Protein 5ZKO (pdb70)

InterPro domains:
  IPR001630 cAMP response element binding (CREB) protein [PTHR45879] (3-326)
  IPR003102 Cyclic AMP-responsive element-binding protein 1-like, pKID [PF02173] (99-139)
  IPR003102 Cyclic AMP-responsive element-binding protein 1-like, pKID [PS50953] (87-146)
  IPR004827 Basic-leucine zipper domain [PF00170] (267-322)
  IPR004827 Basic-leucine zipper domain [PS00036] (275-289)
  IPR004827 Basic-leucine zipper domain [PS50217] (269-320)
  IPR004827 Basic-leucine zipper domain [SM00338] (267-325)
  IPR046347 Basic-leucine zipper domain superfamily [SSF57959] (271-322)

Structure (mmCIF, N/CA/C/O backbone):
data_5ZKO
#
_entry.id   5ZKO
#
_cell.length_a   50.300
_cell.length_b   41.320
_cell.length_c   122.580
_cell.angle_alpha   90.000
_cell.angle_beta   90.610
_cell.angle_gamma   90.000
#
_symmetry.space_group_name_H-M   'P 1 21 1'
#
loop_
_entity.id
_entity.type
_entity.pdbx_description
1 polymer 'Cyclic AMP-responsive element-binding protein 1'
2 polymer "DNA (5'-D(*CP*TP*TP*GP*GP*CP*TP*GP*AP*CP*GP*TP*CP*AP*GP*CP*CP*AP*AP*G)-3')"
3 polymer 'CREB-regulated transcription coactivator 2'
#
loop_
_atom_site.group_PDB
_atom_site.id
_atom_site.type_symbol
_atom_site.label_atom_id
_atom_site.label_alt_id
_atom_site.label_comp_id
_atom_site.label_asym_id
_atom_site.label_entity_id
_atom_site.label_seq_id
_atom_site.pdbx_PDB_ins_code
_atom_site.Cartn_x
_atom_site.Cartn_y
_atom_site.Cartn_z
_atom_site.occupancy
_atom_site.B_iso_or_equiv
_atom_site.auth_seq_id
_atom_site.auth_comp_id
_atom_site.auth_asym_id
_atom_site.auth_atom_id
_atom_site.pdbx_PDB_model_num
ATOM 1 N N . LYS A 1 3 ? 37.091 -49.244 188.134 1.00 85.51 285 LYS A N 1
ATOM 2 C CA . LYS A 1 3 ? 37.080 -49.991 186.881 1.00 89.00 285 LYS A CA 1
ATOM 3 C C . LYS A 1 3 ? 35.799 -49.726 186.098 1.00 95.87 285 LYS A C 1
ATOM 4 O O . LYS A 1 3 ? 35.815 -49.649 184.869 1.00 96.12 285 LYS A O 1
ATOM 10 N N . ARG A 1 4 ? 34.690 -49.586 186.819 1.00 99.26 286 ARG A N 1
ATOM 11 C CA . ARG A 1 4 ? 33.398 -49.317 186.198 1.00 96.69 286 ARG A CA 1
ATOM 12 C C . ARG A 1 4 ? 33.360 -47.926 185.573 1.00 102.61 286 ARG A C 1
ATOM 13 O O . ARG A 1 4 ? 32.889 -47.756 184.448 1.00 112.71 286 ARG A O 1
ATOM 21 N N . GLU A 1 5 ? 33.859 -46.938 186.310 1.00 95.65 287 GLU A N 1
ATOM 22 C CA . GLU A 1 5 ? 33.863 -45.555 185.847 1.00 93.37 287 GLU A CA 1
ATOM 23 C C . GLU A 1 5 ? 34.699 -45.395 184.580 1.00 95.16 287 GLU A C 1
ATOM 24 O O . GLU A 1 5 ? 34.357 -44.612 183.693 1.00 105.91 287 GLU A O 1
ATOM 30 N N . VAL A 1 6 ? 35.793 -46.145 184.500 1.00 87.77 288 VAL A N 1
ATOM 31 C CA . VAL A 1 6 ? 36.677 -46.092 183.342 1.00 86.75 288 VAL A CA 1
ATOM 32 C C . VAL A 1 6 ? 36.022 -46.728 182.119 1.00 90.54 288 VAL A C 1
ATOM 33 O O . VAL A 1 6 ? 36.043 -46.161 181.026 1.00 98.36 288 VAL A O 1
ATOM 37 N N . ARG A 1 7 ? 35.441 -47.908 182.313 1.00 89.69 289 ARG A N 1
ATOM 38 C CA . ARG A 1 7 ? 34.789 -48.637 181.229 1.00 83.55 289 ARG A CA 1
ATOM 39 C C . ARG A 1 7 ? 33.603 -47.861 180.662 1.00 80.37 289 ARG A C 1
ATOM 40 O O . ARG A 1 7 ? 33.379 -47.851 179.450 1.00 79.20 289 ARG A O 1
ATOM 48 N N . LEU A 1 8 ? 32.847 -47.213 181.543 1.00 78.43 290 LEU A N 1
ATOM 49 C CA . LEU A 1 8 ? 31.697 -46.418 181.127 1.00 72.75 290 LEU A CA 1
ATOM 50 C C . LEU A 1 8 ? 32.126 -45.201 180.317 1.00 77.26 290 LEU A C 1
ATOM 51 O O . LEU A 1 8 ? 31.559 -44.920 179.264 1.00 91.18 290 LEU A O 1
ATOM 56 N N . MET A 1 9 ? 33.131 -44.486 180.813 1.00 73.20 291 MET A N 1
ATOM 57 C CA . MET A 1 9 ? 33.618 -43.279 180.153 1.00 68.50 291 MET A CA 1
ATOM 58 C C . MET A 1 9 ? 34.197 -43.582 178.774 1.00 66.95 291 MET A C 1
ATOM 59 O O . MET A 1 9 ? 34.005 -42.817 177.829 1.00 79.23 291 MET A O 1
ATOM 64 N N . LYS A 1 10 ? 34.903 -44.703 178.663 1.00 61.43 292 LYS A N 1
ATOM 65 C CA . LYS A 1 10 ? 35.496 -45.103 177.393 1.00 68.54 292 LYS A CA 1
ATOM 66 C C . LYS A 1 10 ? 34.427 -45.437 176.359 1.00 71.34 292 LYS A C 1
ATOM 67 O O . LYS A 1 10 ? 34.522 -45.024 175.205 1.00 79.49 292 LYS A O 1
ATOM 73 N N . ASN A 1 11 ? 33.410 -46.183 176.779 1.00 70.33 293 ASN A N 1
ATOM 74 C CA . ASN A 1 11 ? 32.338 -46.585 175.876 1.00 72.41 293 ASN A CA 1
ATOM 75 C C . ASN A 1 11 ? 31.406 -45.426 175.540 1.00 89.89 293 ASN A C 1
ATOM 76 O O . ASN A 1 11 ? 30.915 -45.319 174.416 1.00 103.35 293 ASN A O 1
ATOM 81 N N . ARG A 1 12 ? 31.169 -44.561 176.521 1.00 84.29 294 ARG A N 1
ATOM 82 C CA . ARG A 1 12 ? 30.348 -43.372 176.322 1.00 79.42 294 ARG A CA 1
ATOM 83 C C . ARG A 1 12 ? 30.980 -42.440 175.293 1.00 86.32 294 ARG A C 1
ATOM 84 O O . ARG A 1 12 ? 30.284 -41.829 174.482 1.00 99.34 294 ARG A O 1
ATOM 92 N N . GLU A 1 13 ? 32.305 -42.350 175.323 1.00 82.50 295 GLU A N 1
ATOM 93 C CA . GLU A 1 13 ? 33.038 -41.503 174.392 1.00 81.30 295 GLU A CA 1
ATOM 94 C C . GLU A 1 13 ? 33.204 -42.196 173.041 1.00 73.57 295 GLU A C 1
ATOM 95 O O . GLU A 1 13 ? 33.379 -41.541 172.013 1.00 77.11 295 GLU A O 1
ATOM 101 N N . ALA A 1 14 ? 33.142 -43.524 173.048 1.00 70.93 296 ALA A N 1
ATOM 102 C CA . ALA A 1 14 ? 33.279 -44.304 171.822 1.00 73.20 296 ALA A CA 1
ATOM 103 C C . ALA A 1 14 ? 31.927 -44.522 171.153 1.00 63.54 296 ALA A C 1
ATOM 104 O O . ALA A 1 14 ? 31.852 -45.046 170.042 1.00 57.64 296 ALA A O 1
ATOM 106 N N . ALA A 1 15 ? 30.861 -44.121 171.837 1.00 66.08 297 ALA A N 1
ATOM 107 C CA . ALA A 1 15 ? 29.519 -44.227 171.280 1.00 63.44 297 ALA A CA 1
ATOM 108 C C . ALA A 1 15 ? 29.169 -42.968 170.498 1.00 69.67 297 ALA A C 1
ATOM 109 O O . ALA A 1 15 ? 28.423 -43.020 169.521 1.00 83.56 297 ALA A O 1
ATOM 111 N N . ARG A 1 16 ? 29.714 -41.837 170.936 1.00 62.75 298 ARG A N 1
ATOM 112 C CA . ARG A 1 16 ? 29.468 -40.563 170.270 1.00 68.68 298 ARG A CA 1
ATOM 113 C C . ARG A 1 16 ? 30.094 -40.543 168.882 1.00 71.35 298 ARG A C 1
ATOM 114 O O . ARG A 1 16 ? 29.500 -40.035 167.930 1.00 82.62 298 ARG A O 1
ATOM 122 N N . GLU A 1 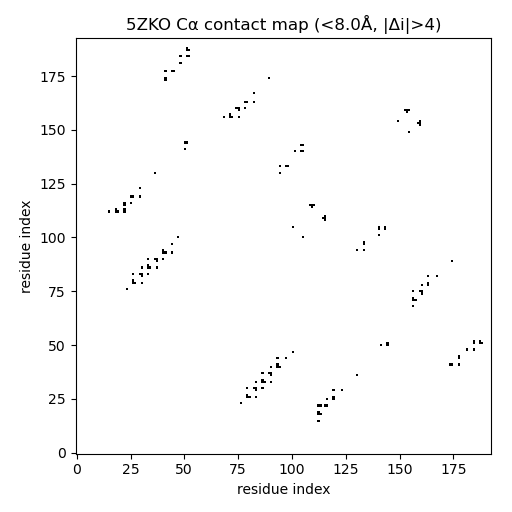17 ? 31.297 -41.097 168.773 1.00 68.92 299 GLU A N 1
ATOM 123 C CA . GLU A 1 17 ? 32.003 -41.139 167.498 1.00 63.50 299 GLU A CA 1
ATOM 124 C C . GLU A 1 17 ? 31.338 -42.136 166.555 1.00 63.36 299 GLU A C 1
ATOM 125 O O . GLU A 1 17 ? 31.425 -42.005 165.334 1.00 67.07 299 GLU A O 1
ATOM 131 N N . CYS A 1 18 ? 30.670 -43.130 167.131 1.00 60.38 300 CYS A N 1
ATOM 132 C CA . CYS A 1 18 ? 29.951 -44.126 166.348 1.00 54.30 300 CYS A CA 1
ATOM 133 C C . CYS A 1 18 ? 28.719 -43.517 165.690 1.00 64.23 300 CYS A C 1
ATOM 134 O O . CYS A 1 18 ? 28.446 -43.766 164.516 1.00 77.29 300 CYS A O 1
ATOM 137 N N . ARG A 1 19 ? 27.976 -42.721 166.454 1.00 64.49 301 ARG A N 1
ATOM 138 C CA . ARG A 1 19 ? 26.779 -42.068 165.936 1.00 51.92 301 ARG A CA 1
ATOM 139 C C . ARG A 1 19 ? 27.143 -40.995 164.915 1.00 54.69 301 ARG A C 1
ATOM 140 O O . ARG A 1 19 ? 26.380 -40.725 163.987 1.00 76.45 301 ARG A O 1
ATOM 148 N N . ARG A 1 20 ? 28.312 -40.388 165.093 1.00 42.87 302 ARG A N 1
ATOM 149 C CA . ARG A 1 20 ? 28.798 -39.382 164.157 1.00 41.62 302 ARG A CA 1
ATOM 150 C C . ARG A 1 20 ? 29.118 -40.011 162.805 1.00 59.46 302 ARG A C 1
ATOM 151 O O . ARG A 1 20 ? 28.762 -39.469 161.759 1.00 66.07 302 ARG A O 1
ATOM 159 N N . LYS A 1 21 ? 29.789 -41.158 162.836 1.00 62.01 303 LYS A N 1
ATOM 160 C CA . LYS A 1 21 ? 30.165 -41.861 161.615 1.00 58.60 303 LYS A CA 1
ATOM 161 C C . LYS A 1 21 ? 28.940 -42.367 160.861 1.00 70.34 303 LYS A C 1
ATOM 162 O O . LYS A 1 21 ? 28.916 -42.362 159.630 1.00 79.76 303 LYS A O 1
ATOM 168 N N . LYS A 1 22 ? 27.924 -42.802 161.601 1.00 68.98 304 LYS A N 1
ATOM 169 C CA . LYS A 1 22 ? 26.689 -43.268 160.982 1.00 61.36 304 LYS A CA 1
ATOM 170 C C . LYS A 1 22 ? 25.956 -42.104 160.329 1.00 62.95 304 LYS A C 1
ATOM 171 O O . LYS A 1 22 ? 25.427 -42.237 159.226 1.00 77.97 304 LYS A O 1
ATOM 177 N N . LYS A 1 23 ? 25.930 -40.967 161.018 1.00 62.04 305 LYS A N 1
ATOM 178 C CA . LYS A 1 23 ? 25.317 -39.754 160.488 1.00 66.93 305 LYS A CA 1
ATOM 179 C C . LYS A 1 23 ? 25.974 -39.345 159.176 1.00 64.21 305 LYS A C 1
ATOM 180 O O . LYS A 1 23 ? 25.295 -38.998 158.209 1.00 61.26 305 LYS A O 1
ATOM 186 N N . GLU A 1 24 ? 27.302 -39.394 159.152 1.00 52.43 306 GLU A N 1
ATOM 187 C CA . GLU A 1 24 ? 28.065 -39.051 157.960 1.00 50.16 306 GLU A CA 1
ATOM 188 C C . GLU A 1 24 ? 27.837 -40.082 156.858 1.00 59.25 306 GLU A C 1
ATOM 189 O O . GLU A 1 24 ? 27.793 -39.741 155.676 1.00 72.52 306 GLU A O 1
ATOM 195 N N . TYR A 1 25 ? 27.688 -41.342 157.255 1.00 59.42 307 TYR A N 1
ATOM 196 C CA . TYR A 1 25 ? 27.466 -42.421 156.299 1.00 53.44 307 TYR A CA 1
ATOM 197 C C . TYR A 1 25 ? 26.105 -42.297 155.624 1.00 51.27 307 TYR A C 1
ATOM 198 O O . TYR A 1 25 ? 25.977 -42.543 154.425 1.00 71.22 307 TYR A O 1
ATOM 207 N N . VAL A 1 26 ? 25.093 -41.921 156.398 1.00 37.57 308 VAL A N 1
ATOM 208 C CA . VAL A 1 26 ? 23.754 -41.723 155.852 1.00 43.16 308 VAL A CA 1
ATOM 209 C C . VAL A 1 26 ? 23.739 -40.530 154.902 1.00 59.28 308 VAL A C 1
ATOM 210 O O . VAL A 1 26 ? 23.160 -40.595 153.817 1.00 74.51 308 VAL A O 1
ATOM 214 N N . LYS A 1 27 ? 24.395 -39.448 155.312 1.00 57.46 309 LYS A N 1
ATOM 215 C CA . LYS A 1 27 ? 24.499 -38.256 154.479 1.00 55.02 309 LYS A CA 1
ATOM 216 C C . LYS A 1 27 ? 25.284 -38.561 153.208 1.00 67.94 309 LYS A C 1
ATOM 217 O O . LYS A 1 27 ? 25.050 -37.959 152.161 1.00 78.46 309 LYS A O 1
ATOM 223 N N . CYS A 1 28 ? 26.212 -39.507 153.309 1.00 72.68 310 CYS A N 1
ATOM 224 C CA . CYS A 1 28 ? 27.003 -39.932 152.161 1.00 71.16 310 CYS A CA 1
ATOM 225 C C . CYS A 1 28 ? 26.134 -40.655 151.139 1.00 70.52 310 CYS A C 1
ATOM 226 O O . CYS A 1 28 ? 26.252 -40.420 149.936 1.00 76.33 310 CYS A O 1
ATOM 229 N N . LEU A 1 29 ? 25.261 -41.533 151.624 1.00 61.91 311 LEU A N 1
ATOM 230 C CA . LEU A 1 29 ? 24.360 -42.279 150.754 1.00 60.95 311 LEU A CA 1
ATOM 231 C C . LEU A 1 29 ? 23.370 -41.350 150.062 1.00 71.04 311 LEU A C 1
ATOM 232 O O . LEU A 1 29 ? 23.134 -41.468 148.859 1.00 81.81 311 LEU A O 1
ATOM 237 N N . GLU A 1 30 ? 22.796 -40.429 150.829 1.00 69.95 312 GLU A N 1
ATOM 238 C CA . GLU A 1 30 ? 21.852 -39.454 150.292 1.00 63.34 312 GLU A CA 1
ATOM 239 C C . GLU A 1 30 ? 22.514 -38.592 149.225 1.00 69.72 312 GLU A C 1
ATOM 240 O O . GLU A 1 30 ? 21.919 -38.305 148.185 1.00 80.87 312 GLU A O 1
ATOM 246 N N . ASN A 1 31 ? 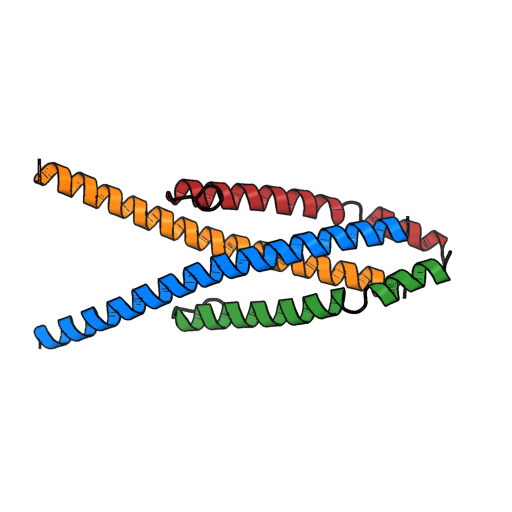23.750 -38.185 149.491 1.00 63.68 313 ASN A N 1
ATOM 247 C CA . ASN A 1 31 ? 24.520 -37.397 148.540 1.00 64.42 313 ASN A CA 1
ATOM 248 C C . ASN A 1 31 ? 24.836 -38.198 147.284 1.00 71.12 313 ASN A C 1
ATOM 249 O O . ASN A 1 31 ? 24.783 -37.676 146.171 1.00 83.07 313 ASN A O 1
ATOM 254 N N . ARG A 1 32 ? 25.155 -39.475 147.469 1.00 71.08 314 ARG A N 1
ATOM 255 C CA . ARG A 1 32 ? 25.524 -40.337 146.354 1.00 58.00 314 ARG A CA 1
ATOM 256 C C . ARG A 1 32 ? 24.302 -40.735 145.532 1.00 62.97 314 ARG A C 1
ATOM 257 O O . ARG A 1 32 ? 24.404 -40.984 144.331 1.00 72.66 314 ARG A O 1
ATOM 265 N N . VAL A 1 33 ? 23.148 -40.800 146.187 1.00 64.59 315 VAL A N 1
ATOM 266 C CA . VAL A 1 33 ? 21.892 -41.051 145.491 1.00 67.94 315 VAL A CA 1
ATOM 267 C C . VAL A 1 33 ? 21.571 -39.886 144.559 1.00 75.08 315 VAL A C 1
ATOM 268 O O . VAL A 1 33 ? 21.195 -40.087 143.403 1.00 81.39 315 VAL A O 1
ATOM 272 N N . ALA A 1 34 ? 21.741 -38.670 145.068 1.00 75.77 316 ALA A N 1
ATOM 273 C CA . ALA A 1 34 ? 21.457 -37.462 144.301 1.00 69.32 316 ALA A CA 1
ATOM 274 C C . ALA A 1 34 ? 22.366 -37.342 143.083 1.00 64.23 316 ALA A C 1
ATOM 275 O O . ALA A 1 34 ? 21.918 -36.967 142.001 1.00 76.04 316 ALA A O 1
ATOM 277 N N . VAL A 1 35 ? 23.644 -37.661 143.266 1.00 58.32 317 VAL A N 1
ATOM 278 C CA . VAL A 1 35 ? 24.612 -37.591 142.178 1.00 57.97 317 VAL A CA 1
ATOM 279 C C . VAL A 1 35 ? 24.305 -38.631 141.106 1.00 69.87 317 VAL A C 1
ATOM 280 O O . VAL A 1 35 ? 24.268 -38.316 139.916 1.00 83.58 317 VAL A O 1
ATOM 284 N N . LEU A 1 36 ? 24.078 -39.869 141.537 1.00 66.94 318 LEU A N 1
ATOM 285 C CA . LEU A 1 36 ? 23.760 -40.954 140.614 1.00 61.07 318 LEU A CA 1
ATOM 286 C C . LEU A 1 36 ? 22.433 -40.707 139.904 1.00 62.62 318 LEU A C 1
ATOM 287 O O . LEU A 1 36 ? 22.224 -41.175 138.786 1.00 77.93 318 LEU A O 1
ATOM 292 N N . GLU A 1 37 ? 21.542 -39.968 140.556 1.00 58.92 319 GLU A N 1
ATOM 293 C CA . GLU A 1 37 ? 20.261 -39.612 139.959 1.00 66.45 319 GLU A CA 1
ATOM 294 C C . GLU A 1 37 ? 20.457 -38.644 138.795 1.00 70.95 319 GLU A C 1
ATOM 295 O O . GLU A 1 37 ? 19.836 -38.792 137.742 1.00 72.34 319 GLU A O 1
ATOM 301 N N . ASN A 1 38 ? 21.326 -37.657 138.992 1.00 67.67 320 ASN A N 1
ATOM 302 C CA . ASN A 1 38 ? 21.619 -36.675 137.954 1.00 70.96 320 ASN A CA 1
ATOM 303 C C . ASN A 1 38 ? 22.357 -37.292 136.773 1.00 79.86 320 ASN A C 1
ATOM 304 O O . ASN A 1 38 ? 22.064 -36.980 135.619 1.00 81.73 320 ASN A O 1
ATOM 309 N N . GLN A 1 39 ? 23.314 -38.166 137.068 1.00 81.40 321 GLN A N 1
ATOM 310 C CA . GLN A 1 39 ? 24.059 -38.862 136.025 1.00 72.55 321 GLN A CA 1
ATOM 311 C C . GLN A 1 39 ? 23.131 -39.774 135.233 1.00 74.83 321 GLN A C 1
ATOM 312 O O . GLN A 1 39 ? 23.267 -39.910 134.018 1.00 78.47 321 GLN A O 1
ATOM 318 N N . ASN A 1 40 ? 22.184 -40.391 135.932 1.00 79.99 322 ASN A N 1
ATOM 319 C CA . ASN A 1 40 ? 21.191 -41.247 135.296 1.00 83.20 322 ASN A CA 1
ATOM 320 C C . ASN A 1 40 ? 20.324 -40.463 134.318 1.00 82.70 322 ASN A C 1
ATOM 321 O O . ASN A 1 40 ? 20.086 -40.901 133.193 1.00 85.20 322 ASN A O 1
ATOM 326 N N . LYS A 1 41 ? 19.863 -39.297 134.759 1.00 81.52 323 LYS A N 1
ATOM 327 C CA . LYS A 1 41 ? 19.005 -38.442 133.948 1.00 82.37 323 LYS A CA 1
ATOM 328 C C . LYS A 1 41 ? 19.730 -37.932 132.704 1.00 83.85 323 LYS A C 1
ATOM 329 O O . LYS A 1 41 ? 19.129 -37.789 131.638 1.00 81.55 323 LYS A O 1
ATOM 335 N N . THR A 1 42 ? 21.024 -37.665 132.845 1.00 81.40 324 THR A N 1
ATOM 336 C CA . THR A 1 42 ? 21.823 -37.131 131.747 1.00 78.67 324 THR A CA 1
ATOM 337 C C . THR A 1 42 ? 22.125 -38.201 130.698 1.00 83.65 324 THR A C 1
ATOM 338 O O . THR A 1 42 ? 22.030 -37.948 129.496 1.00 83.00 324 THR A O 1
ATOM 342 N N . LEU A 1 43 ? 22.486 -39.394 131.160 1.00 83.56 325 LEU A N 1
ATOM 343 C CA . LEU A 1 43 ? 22.792 -40.502 130.261 1.00 67.31 325 LEU A CA 1
ATOM 344 C C . LEU A 1 43 ? 21.556 -40.954 129.490 1.00 60.21 325 LEU A C 1
ATOM 345 O O . LEU A 1 43 ? 21.647 -41.314 128.317 1.00 62.08 325 LEU A O 1
ATOM 350 N N . ILE A 1 44 ? 20.405 -40.937 130.154 1.00 62.37 326 ILE A N 1
ATOM 351 C CA . ILE A 1 44 ? 19.142 -41.272 129.505 1.00 69.80 326 ILE A CA 1
ATOM 352 C C . ILE A 1 44 ? 18.803 -40.247 128.426 1.00 80.51 326 ILE A C 1
ATOM 353 O O . ILE A 1 44 ? 18.425 -40.607 127.310 1.00 89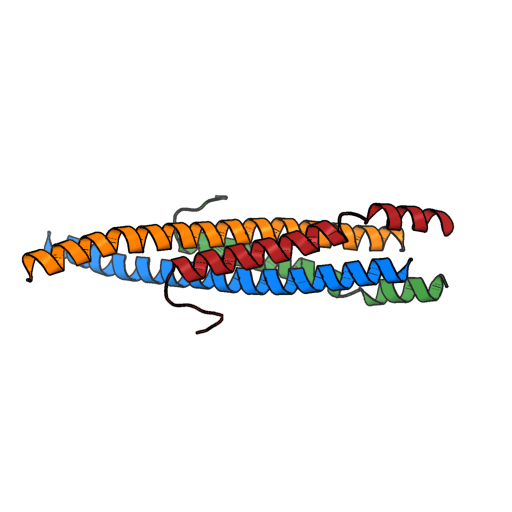.56 326 ILE A O 1
ATOM 358 N N . GLU A 1 45 ? 18.956 -38.971 128.764 1.00 81.09 327 GLU A N 1
ATOM 359 C CA . GLU A 1 45 ? 18.621 -37.885 127.850 1.00 82.24 327 GLU A CA 1
ATOM 360 C C . GLU A 1 45 ? 19.528 -37.878 126.622 1.00 82.34 327 GLU A C 1
ATOM 361 O O . GLU A 1 45 ? 19.094 -37.537 125.522 1.00 91.62 327 GLU A O 1
ATOM 367 N N . GLU A 1 46 ? 20.786 -38.259 126.813 1.00 76.80 328 GLU A N 1
ATOM 368 C CA . GLU A 1 46 ? 21.749 -38.257 125.718 1.00 78.87 328 GLU A CA 1
ATOM 369 C C . GLU A 1 46 ? 21.604 -39.496 124.841 1.00 80.69 328 GLU A C 1
ATOM 370 O O . GLU A 1 46 ? 21.688 -39.410 123.615 1.00 86.22 328 GLU A O 1
ATOM 376 N N . LEU A 1 47 ? 21.391 -40.647 125.472 1.00 79.20 329 LEU A N 1
ATOM 377 C CA . LEU A 1 47 ? 21.175 -41.892 124.741 1.00 75.82 329 LEU A CA 1
ATOM 378 C C . LEU A 1 47 ? 19.908 -41.801 123.899 1.00 81.80 329 LEU A C 1
ATOM 379 O O . LEU A 1 47 ? 19.831 -42.370 122.811 1.00 89.97 329 LEU A O 1
ATOM 384 N N . LYS A 1 48 ? 18.919 -41.075 124.411 1.00 80.69 330 LYS A N 1
ATOM 385 C CA . LYS A 1 48 ? 17.676 -40.845 123.688 1.00 78.30 330 LYS A CA 1
ATOM 386 C C . LYS A 1 48 ? 17.916 -39.894 122.520 1.00 81.66 330 LYS A C 1
ATOM 387 O O . LYS A 1 48 ? 17.213 -39.942 121.510 1.00 83.45 330 LYS A O 1
ATOM 393 N N . ALA A 1 49 ? 18.918 -39.034 122.667 1.00 79.11 331 ALA A N 1
ATOM 394 C CA . ALA A 1 49 ? 19.290 -38.098 121.613 1.00 78.46 331 ALA A CA 1
ATOM 395 C C . ALA A 1 49 ? 20.180 -38.777 120.578 1.00 83.34 331 ALA A C 1
ATOM 396 O O . ALA A 1 49 ? 20.186 -38.400 119.407 1.00 88.30 331 ALA A O 1
ATOM 398 N N . LEU A 1 50 ? 20.933 -39.780 121.020 1.00 84.81 332 LEU A N 1
ATOM 399 C CA . LEU A 1 50 ? 21.828 -40.514 120.134 1.00 79.37 332 LEU A CA 1
ATOM 400 C C . LEU A 1 50 ? 21.036 -41.484 119.262 1.00 73.08 332 LEU A C 1
ATOM 401 O O . LEU A 1 50 ? 21.483 -41.870 118.183 1.00 74.38 332 LEU A O 1
ATOM 406 N N . LYS A 1 51 ? 19.855 -41.873 119.735 1.00 73.18 333 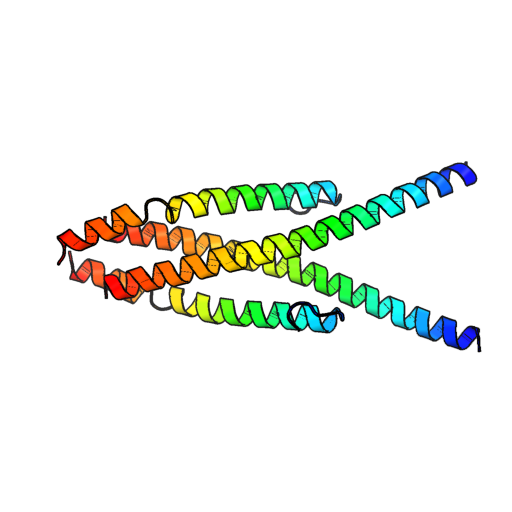LYS A N 1
ATOM 407 C CA . LYS A 1 51 ? 18.950 -42.688 118.933 1.00 80.66 333 LYS A CA 1
ATOM 408 C C . LYS A 1 51 ? 18.319 -41.836 117.839 1.00 91.72 333 LYS A C 1
ATOM 409 O O . LYS A 1 51 ? 18.216 -42.261 116.689 1.00 97.13 333 LYS A O 1
ATOM 415 N N . ASP A 1 52 ? 17.904 -40.628 118.209 1.00 95.70 334 ASP A N 1
ATOM 416 C CA . ASP A 1 52 ? 17.308 -39.687 117.268 1.00 102.40 334 ASP A CA 1
ATOM 417 C C . ASP A 1 52 ? 18.311 -39.268 116.196 1.00 102.08 334 ASP A C 1
ATOM 418 O O . ASP A 1 52 ? 17.935 -38.933 115.072 1.00 100.16 334 ASP A O 1
ATOM 423 N N . LEU A 1 53 ? 19.591 -39.302 116.553 1.00 104.59 335 LEU A N 1
ATOM 424 C CA . LEU A 1 53 ? 20.655 -38.865 115.658 1.00 103.68 335 LEU A CA 1
ATOM 425 C C . LEU A 1 53 ? 20.834 -39.814 114.475 1.00 102.57 335 LEU A C 1
ATOM 426 O O . LEU A 1 53 ? 21.272 -39.401 113.401 1.00 102.66 335 LEU A O 1
ATOM 431 N N . TYR A 1 54 ? 20.490 -41.083 114.671 1.00 109.58 336 TYR A N 1
ATOM 432 C CA . TYR A 1 54 ? 20.646 -42.083 113.619 1.00 111.10 336 TYR A CA 1
ATOM 433 C C . TYR A 1 54 ? 19.320 -42.739 113.239 1.00 117.74 336 TYR A C 1
ATOM 434 O O . TYR A 1 54 ? 19.302 -43.813 112.637 1.00 124.06 336 TYR A O 1
ATOM 443 N N . CYS A 1 55 ? 18.214 -42.091 113.591 1.00 117.89 337 CYS A N 1
ATOM 444 C CA . CYS A 1 55 ? 16.889 -42.593 113.239 1.00 111.34 337 CYS A CA 1
ATOM 445 C C . CYS A 1 55 ? 15.958 -41.451 112.845 1.00 107.73 337 CYS A C 1
ATOM 446 O O . CYS A 1 55 ? 14.809 -41.394 113.283 1.00 103.96 337 CYS A O 1
ATOM 856 N N . LYS C 1 3 ? 0.613 -39.915 184.509 1.00 111.05 285 LYS C N 1
ATOM 857 C CA . LYS C 1 3 ? 0.791 -39.912 183.061 1.00 114.16 285 LYS C CA 1
ATOM 858 C C . LYS C 1 3 ? 2.201 -40.334 182.662 1.00 117.98 285 LYS C C 1
ATOM 859 O O . LYS C 1 3 ? 2.425 -40.779 181.538 1.00 121.23 285 LYS C O 1
ATOM 865 N N . ARG C 1 4 ? 3.145 -40.192 183.588 1.00 118.02 286 ARG C N 1
ATOM 866 C CA . ARG C 1 4 ? 4.548 -40.485 183.308 1.00 116.41 286 ARG C CA 1
ATOM 867 C C . ARG C 1 4 ? 4.775 -41.958 182.973 1.00 117.95 286 ARG C C 1
ATOM 868 O O . ARG C 1 4 ? 5.516 -42.280 182.044 1.00 122.39 286 ARG C O 1
ATOM 876 N N . GLU C 1 5 ? 4.136 -42.847 183.727 1.00 113.84 287 GLU C N 1
ATOM 877 C CA . GLU C 1 5 ? 4.251 -44.282 183.477 1.00 109.06 287 GLU C CA 1
ATOM 878 C C . GLU C 1 5 ? 3.632 -44.658 182.134 1.00 109.36 287 GLU C C 1
ATOM 879 O O . GLU C 1 5 ? 4.015 -45.655 181.519 1.00 108.32 287 GLU C O 1
ATOM 885 N N . VAL C 1 6 ? 2.674 -43.855 181.686 1.00 108.82 288 VAL C N 1
ATOM 886 C CA . VAL C 1 6 ? 2.035 -44.066 180.393 1.00 104.26 288 VAL C CA 1
ATOM 887 C C . VAL C 1 6 ? 2.831 -43.378 179.289 1.00 101.72 288 VAL C C 1
ATOM 888 O O . VAL C 1 6 ? 2.978 -43.911 178.188 1.00 110.19 288 VAL C O 1
ATOM 892 N N . ARG C 1 7 ? 3.349 -42.193 179.596 1.00 92.51 289 ARG C N 1
ATOM 893 C CA . ARG C 1 7 ? 4.137 -41.418 178.643 1.00 91.62 289 ARG C CA 1
ATOM 894 C C . ARG C 1 7 ? 5.427 -42.138 178.264 1.00 95.26 289 ARG C C 1
ATOM 895 O O . ARG C 1 7 ? 5.802 -42.177 177.092 1.00 100.25 289 ARG C O 1
ATOM 903 N N . LEU C 1 8 ? 6.102 -42.704 179.260 1.00 97.44 290 LEU C N 1
ATOM 904 C CA . LEU C 1 8 ? 7.346 -43.428 179.026 1.00 99.22 290 LEU C CA 1
ATOM 905 C C . LEU C 1 8 ? 7.110 -44.682 178.192 1.00 103.24 290 LEU C C 1
ATOM 906 O O . LEU C 1 8 ? 7.887 -44.987 177.289 1.00 113.10 290 LEU C O 1
ATOM 911 N N . MET C 1 9 ? 6.035 -45.401 178.500 1.00 101.39 291 MET C N 1
ATOM 912 C CA . MET C 1 9 ? 5.699 -46.623 177.776 1.00 101.46 291 MET C CA 1
ATOM 913 C C . MET C 1 9 ? 5.376 -46.328 176.315 1.00 99.79 291 MET C C 1
ATOM 914 O O . MET C 1 9 ? 5.783 -47.068 175.421 1.00 105.96 291 MET C O 1
ATOM 919 N N . LYS C 1 10 ? 4.645 -45.244 176.079 1.00 95.37 292 LYS C N 1
ATOM 920 C CA . LYS C 1 10 ? 4.303 -44.839 174.720 1.00 97.75 292 LYS C CA 1
ATOM 921 C C . LYS C 1 10 ? 5.533 -44.352 173.962 1.00 94.72 292 LYS C C 1
ATOM 922 O O . LYS C 1 10 ? 5.686 -44.623 172.771 1.00 100.67 292 LYS C O 1
ATOM 928 N N . ASN C 1 11 ? 6.408 -43.635 174.659 1.00 86.73 293 ASN C N 1
ATOM 929 C CA . ASN C 1 11 ? 7.596 -43.068 174.034 1.00 84.46 293 ASN C CA 1
ATOM 930 C C . ASN C 1 11 ? 8.635 -44.126 173.680 1.00 90.93 293 ASN C C 1
ATOM 931 O O . ASN C 1 11 ? 9.244 -44.073 172.612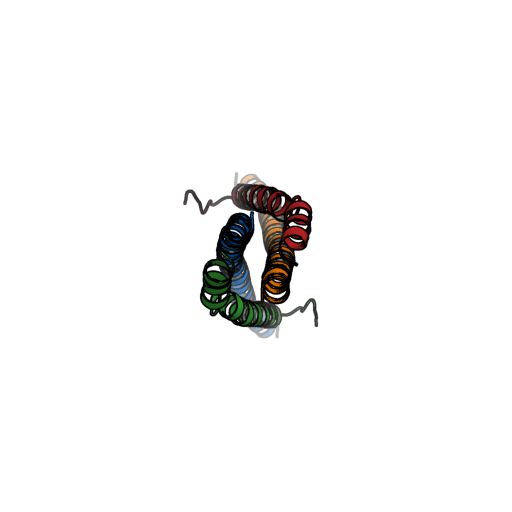 1.00 98.24 293 ASN C O 1
ATOM 936 N N . ARG C 1 12 ? 8.836 -45.088 174.576 1.00 87.66 294 ARG C N 1
ATOM 937 C CA . ARG C 1 12 ? 9.815 -46.143 174.343 1.00 82.52 294 ARG C CA 1
ATOM 938 C C . ARG C 1 12 ? 9.300 -47.147 173.317 1.00 90.06 294 ARG C C 1
ATOM 939 O O . ARG C 1 12 ? 10.077 -47.896 172.727 1.00 102.26 294 ARG C O 1
ATOM 947 N N . GLU C 1 13 ? 7.987 -47.156 173.107 1.00 83.34 295 GLU C N 1
ATOM 948 C CA . GLU C 1 13 ? 7.381 -48.016 172.099 1.00 81.69 295 GLU C CA 1
ATOM 949 C C . GLU C 1 13 ? 7.393 -47.313 170.745 1.00 75.72 295 GLU C C 1
ATOM 950 O O . GLU C 1 13 ? 7.456 -47.957 169.697 1.00 72.60 295 GLU C O 1
ATOM 956 N N . ALA C 1 14 ? 7.341 -45.985 170.779 1.00 75.50 296 ALA C N 1
ATOM 957 C CA . ALA C 1 14 ? 7.421 -45.181 169.566 1.00 76.66 296 ALA C CA 1
ATOM 958 C C . ALA C 1 14 ? 8.877 -44.898 169.215 1.00 75.79 296 ALA C C 1
ATOM 959 O O . ALA C 1 14 ? 9.169 -44.183 168.257 1.00 82.37 296 ALA C O 1
ATOM 961 N N . ALA C 1 15 ? 9.786 -45.462 170.004 1.00 72.50 297 ALA C N 1
ATOM 962 C CA . ALA C 1 15 ? 11.214 -45.338 169.745 1.00 62.56 297 ALA C CA 1
ATOM 963 C C . ALA C 1 15 ? 11.721 -46.550 168.973 1.00 52.10 297 ALA C C 1
ATOM 964 O O . ALA C 1 15 ? 12.593 -46.428 168.115 1.00 59.15 297 ALA C O 1
ATOM 966 N N . ARG C 1 16 ? 11.168 -47.719 169.283 1.00 47.15 298 ARG C N 1
ATOM 967 C CA . ARG C 1 16 ? 11.539 -48.948 168.592 1.00 59.12 298 ARG C CA 1
ATOM 968 C C . ARG C 1 16 ? 11.138 -48.878 167.125 1.00 71.44 298 ARG C C 1
ATOM 969 O O . ARG C 1 16 ? 11.909 -49.249 166.240 1.00 86.42 298 ARG C O 1
ATOM 977 N N . GLU C 1 17 ? 9.924 -48.398 166.876 1.00 68.90 299 GLU C N 1
ATOM 978 C CA . GLU C 1 17 ? 9.407 -48.295 165.517 1.00 67.50 299 GLU C CA 1
ATOM 979 C C . GLU C 1 17 ? 10.154 -47.216 164.746 1.00 69.13 299 GLU C C 1
ATOM 980 O O . GLU C 1 17 ? 10.330 -47.315 163.532 1.00 81.52 299 GLU C O 1
ATOM 986 N N . CYS C 1 18 ? 10.594 -46.185 165.460 1.00 61.90 300 CYS C N 1
ATOM 987 C CA . CYS C 1 18 ? 11.365 -45.108 164.853 1.00 60.31 300 CYS C CA 1
ATOM 988 C C . CYS C 1 18 ? 12.723 -45.614 164.380 1.00 68.67 300 CYS C C 1
ATOM 989 O O . CYS C 1 18 ? 13.170 -45.284 163.282 1.00 90.41 300 CYS C O 1
ATOM 992 N N . ARG C 1 19 ? 13.375 -46.413 165.218 1.00 58.01 301 ARG C N 1
ATOM 993 C CA . ARG C 1 19 ? 14.659 -47.004 164.863 1.00 52.39 301 ARG C CA 1
ATOM 994 C C . ARG C 1 19 ? 14.487 -48.036 163.754 1.00 58.09 301 ARG C C 1
ATOM 995 O O . ARG C 1 19 ? 15.367 -48.208 162.908 1.00 69.94 301 ARG C O 1
ATOM 1003 N N . ARG C 1 20 ? 13.347 -48.718 163.763 1.00 47.74 302 ARG C N 1
ATOM 1004 C CA . ARG C 1 20 ? 13.051 -49.735 162.762 1.00 46.45 302 ARG C CA 1
ATOM 1005 C C . ARG C 1 20 ? 12.824 -49.105 161.391 1.00 61.00 302 ARG C C 1
ATOM 1006 O O . ARG C 1 20 ? 13.225 -49.662 160.369 1.00 76.62 302 ARG C O 1
ATOM 1014 N N . LYS C 1 21 ? 12.184 -47.941 161.375 1.00 57.90 303 LYS C N 1
ATOM 1015 C CA . LYS C 1 21 ? 11.937 -47.228 160.128 1.00 62.61 303 LYS C CA 1
ATOM 1016 C C . LYS C 1 21 ? 13.231 -46.661 159.555 1.00 69.94 303 LYS C C 1
ATOM 1017 O O . LYS C 1 21 ? 13.419 -46.639 158.338 1.00 82.92 303 LYS C O 1
ATOM 1023 N N . LYS C 1 22 ? 14.119 -46.206 160.433 1.00 58.55 304 LYS C N 1
ATOM 1024 C CA . LYS C 1 22 ? 15.408 -45.680 159.998 1.00 61.55 304 LYS C CA 1
ATOM 1025 C C . LYS C 1 22 ? 16.247 -46.787 159.375 1.00 70.62 304 LYS C C 1
ATOM 1026 O O . LYS C 1 22 ? 16.875 -46.590 158.335 1.00 77.18 304 LYS C O 1
ATOM 1032 N N . LYS C 1 23 ? 16.250 -47.950 160.020 1.00 68.35 305 LYS C N 1
ATOM 1033 C CA . LYS C 1 23 ? 16.959 -49.117 159.510 1.00 65.03 305 LYS C CA 1
ATOM 1034 C C . LYS C 1 23 ? 16.426 -49.505 158.136 1.00 66.71 305 LYS C C 1
ATOM 1035 O O . LYS C 1 23 ? 17.184 -49.906 157.252 1.00 80.69 305 LYS C O 1
ATOM 1041 N N . GLU C 1 24 ? 15.115 -49.377 157.965 1.00 57.19 306 GLU C N 1
ATOM 1042 C CA . GLU C 1 24 ? 14.477 -49.662 156.688 1.00 56.04 306 GLU C CA 1
ATOM 1043 C C . GLU C 1 24 ? 14.820 -48.579 155.669 1.00 59.25 306 GLU C C 1
ATOM 1044 O O . GLU C 1 24 ? 14.948 -48.853 154.476 1.00 71.63 306 GLU C O 1
ATOM 1050 N N . TYR C 1 25 ? 14.975 -47.349 156.149 1.00 54.70 307 TYR C N 1
ATOM 1051 C CA . TYR C 1 25 ? 15.304 -46.226 155.279 1.00 55.74 307 TYR C CA 1
ATOM 1052 C C . TYR C 1 25 ? 16.736 -46.319 154.764 1.00 64.60 307 TYR C C 1
ATOM 1053 O O . TYR C 1 25 ? 17.010 -45.986 153.611 1.00 84.90 307 TYR C O 1
ATOM 1062 N N . VAL C 1 26 ? 17.646 -46.770 155.620 1.00 56.12 308 VAL C N 1
ATOM 1063 C CA . VAL C 1 26 ? 19.045 -46.913 155.233 1.00 57.39 308 VAL C CA 1
ATOM 1064 C C . VAL C 1 26 ? 19.208 -48.039 154.219 1.00 65.36 308 VAL C C 1
ATOM 1065 O O . VAL C 1 26 ? 19.910 -47.887 153.218 1.00 76.73 308 VAL C O 1
ATOM 1069 N N . LYS C 1 27 ? 18.547 -49.164 154.476 1.00 64.85 309 LYS C N 1
ATOM 1070 C CA . LYS C 1 27 ? 18.561 -50.288 153.547 1.00 68.84 309 LYS C CA 1
ATOM 1071 C C . LYS C 1 27 ? 17.927 -49.891 152.220 1.00 72.22 309 LYS C C 1
ATOM 1072 O O . LYS C 1 27 ? 18.291 -50.415 151.169 1.00 84.04 309 LYS C O 1
ATOM 1078 N N . CYS C 1 28 ? 16.979 -48.961 152.279 1.00 63.63 310 CYS C N 1
ATOM 1079 C CA . CYS C 1 28 ? 16.341 -48.438 151.078 1.00 62.80 310 CYS C CA 1
ATOM 1080 C C . CYS C 1 28 ? 17.333 -47.632 150.249 1.00 65.65 310 CYS C C 1
ATOM 1081 O O . CYS C 1 28 ? 17.391 -47.773 149.027 1.00 73.16 310 CYS C O 1
ATOM 1084 N N . LEU C 1 29 ? 18.112 -46.788 150.920 1.00 59.08 311 LEU C N 1
ATOM 1085 C CA . LEU C 1 29 ? 19.132 -45.986 150.253 1.00 55.55 311 LEU C CA 1
ATOM 1086 C C . LEU C 1 29 ? 20.212 -46.867 149.638 1.00 69.56 311 LEU C C 1
ATOM 1087 O O . LEU C 1 29 ? 20.630 -46.648 148.501 1.00 88.22 311 LEU C O 1
ATOM 1092 N N . GLU C 1 30 ? 20.659 -47.862 150.398 1.00 64.90 312 GLU C N 1
ATOM 1093 C CA . GLU C 1 30 ? 21.674 -48.794 149.920 1.00 59.28 312 GLU C CA 1
ATOM 1094 C C . GLU C 1 30 ? 21.166 -49.583 148.717 1.00 62.85 312 GLU C C 1
ATOM 1095 O O . GLU C 1 30 ? 21.911 -49.838 147.771 1.00 73.03 312 GLU C O 1
ATOM 1101 N N . ASN C 1 31 ? 19.892 -49.963 148.760 1.00 53.29 313 ASN C N 1
ATOM 1102 C CA . ASN C 1 31 ? 19.273 -50.690 147.660 1.00 55.99 313 ASN C CA 1
ATOM 1103 C C . ASN C 1 31 ? 19.130 -49.806 146.428 1.00 70.66 313 ASN C C 1
ATOM 1104 O O . ASN C 1 31 ? 19.421 -50.230 145.310 1.00 91.39 313 ASN C O 1
ATOM 1109 N N . ARG C 1 32 ? 18.687 -48.572 146.643 1.00 75.34 314 ARG C N 1
ATOM 1110 C CA . ARG C 1 32 ? 18.508 -47.614 145.558 1.00 67.94 314 ARG C CA 1
ATOM 1111 C C . ARG C 1 32 ? 19.848 -47.242 144.925 1.00 63.65 314 ARG C C 1
ATOM 1112 O O . ARG C 1 32 ? 19.936 -47.027 143.716 1.00 71.23 314 ARG C O 1
ATOM 1120 N N . VAL C 1 33 ? 20.887 -47.174 145.751 1.00 60.12 315 VAL C N 1
ATOM 1121 C CA . VAL C 1 33 ? 22.240 -46.919 145.269 1.00 58.35 315 VAL C CA 1
ATOM 1122 C C . VAL C 1 33 ? 22.706 -48.037 144.337 1.00 67.60 315 VAL C C 1
ATOM 1123 O O . VAL C 1 33 ? 23.273 -47.779 143.274 1.00 66.88 315 VAL C O 1
ATOM 1127 N N . ALA C 1 34 ? 22.450 -49.279 144.739 1.00 68.18 316 ALA C N 1
ATOM 1128 C CA . ALA C 1 34 ? 22.847 -50.442 143.954 1.00 53.33 316 ALA C CA 1
ATOM 1129 C C . ALA C 1 34 ? 22.117 -50.485 142.617 1.00 63.73 316 ALA C C 1
ATOM 1130 O O . ALA C 1 34 ? 22.694 -50.868 141.599 1.00 72.78 316 ALA C O 1
ATOM 1132 N N . VAL C 1 35 ? 20.849 -50.090 142.627 1.00 53.70 317 VAL C N 1
ATOM 1133 C CA . VAL C 1 35 ? 20.046 -50.080 141.411 1.00 50.14 317 VAL C CA 1
ATOM 1134 C C . VAL C 1 35 ? 20.528 -48.994 140.455 1.00 64.13 317 VAL C C 1
ATOM 1135 O O . VAL C 1 35 ? 20.701 -49.241 139.262 1.00 88.48 317 VAL C O 1
ATOM 1139 N N . LEU C 1 36 ? 20.752 -47.796 140.986 1.00 59.52 318 LEU C N 1
ATOM 1140 C CA . LEU C 1 36 ? 21.249 -46.685 140.181 1.00 69.05 318 LEU C CA 1
ATOM 1141 C C . LEU C 1 36 ? 22.655 -46.976 139.667 1.00 72.10 318 LEU C C 1
ATOM 1142 O O . LEU C 1 36 ? 23.079 -46.426 138.651 1.00 74.57 318 LEU C O 1
ATOM 1147 N N . GLU C 1 37 ? 23.372 -47.842 140.375 1.00 72.67 319 GLU C N 1
ATOM 1148 C CA . GLU C 1 37 ? 24.697 -48.272 139.942 1.00 80.81 319 GLU C CA 1
ATOM 1149 C C . GLU C 1 37 ? 24.606 -49.106 138.671 1.00 77.91 319 GLU C C 1
ATOM 1150 O O . GLU C 1 37 ? 25.300 -48.840 137.687 1.00 77.96 319 GLU C O 1
ATOM 1156 N N . ASN C 1 38 ? 23.753 -50.123 138.704 1.00 75.94 320 ASN C N 1
ATOM 1157 C CA . ASN C 1 38 ? 23.598 -51.028 137.574 1.00 76.80 320 ASN C CA 1
ATOM 1158 C C . ASN C 1 38 ? 22.949 -50.349 136.375 1.00 80.86 320 ASN C C 1
ATOM 1159 O O . ASN C 1 38 ? 23.274 -50.655 135.227 1.00 91.94 320 ASN C O 1
ATOM 1164 N N . GLN C 1 39 ? 22.030 -49.429 136.646 1.00 74.65 321 GLN C N 1
ATOM 1165 C CA . GLN C 1 39 ? 21.359 -48.687 135.587 1.00 69.68 321 GLN C CA 1
ATOM 1166 C C . GLN C 1 39 ? 22.335 -47.781 134.844 1.00 74.88 321 GLN C C 1
ATOM 1167 O O . GLN C 1 39 ? 22.372 -47.776 133.614 1.00 75.69 321 GLN C O 1
ATOM 1173 N N . ASN C 1 40 ? 23.121 -47.015 135.595 1.00 78.37 322 ASN C N 1
ATOM 1174 C CA . ASN C 1 40 ? 24.110 -46.119 135.004 1.00 77.43 322 ASN C CA 1
ATOM 1175 C C . ASN C 1 40 ? 25.184 -46.875 134.228 1.00 86.17 322 ASN C C 1
ATOM 1176 O O . ASN C 1 40 ? 25.576 -46.462 133.137 1.00 97.14 322 ASN C O 1
ATOM 1181 N N . LYS C 1 41 ? 25.653 -47.983 134.793 1.00 84.84 323 LYS C N 1
ATOM 1182 C CA . LYS C 1 41 ? 26.671 -48.801 134.143 1.00 87.23 323 LYS C CA 1
ATOM 1183 C C . LYS C 1 41 ? 26.154 -49.379 132.828 1.00 80.91 323 LYS C C 1
ATOM 1184 O O . LYS C 1 41 ? 26.895 -49.479 131.851 1.00 84.70 323 LYS C O 1
ATOM 1190 N N . THR C 1 42 ? 24.877 -49.747 132.809 1.00 67.89 324 THR C N 1
ATOM 1191 C CA . THR C 1 42 ? 24.246 -50.283 131.608 1.00 64.86 324 THR C CA 1
ATOM 1192 C C . THR C 1 42 ? 24.132 -49.209 130.527 1.00 71.54 324 THR C C 1
ATOM 1193 O O . THR C 1 42 ? 24.391 -49.467 129.350 1.00 78.74 324 THR C O 1
ATOM 1197 N N . LEU C 1 43 ? 23.753 -48.002 130.936 1.00 64.83 325 LEU C N 1
ATOM 1198 C CA . LEU C 1 43 ? 23.603 -46.886 130.008 1.00 53.99 325 LEU C CA 1
ATOM 1199 C C . LEU C 1 43 ? 24.949 -46.435 129.449 1.00 62.54 325 LEU C C 1
ATOM 1200 O O . LEU C 1 43 ? 25.042 -46.027 128.291 1.00 63.47 325 LEU C O 1
ATOM 1205 N N . ILE C 1 44 ? 25.987 -46.508 130.276 1.00 66.88 326 ILE C N 1
ATOM 1206 C CA . ILE C 1 44 ? 27.336 -46.158 129.844 1.00 69.44 326 ILE C CA 1
ATOM 1207 C C . ILE C 1 44 ? 27.821 -47.108 128.755 1.00 89.50 326 ILE C C 1
ATOM 1208 O O . ILE C 1 44 ? 28.310 -46.671 127.712 1.00 96.35 326 ILE C O 1
ATOM 1213 N N . GLU C 1 45 ? 27.672 -48.406 129.000 1.00 95.66 327 GLU C N 1
ATOM 1214 C CA . GLU C 1 45 ? 28.109 -49.423 128.050 1.00 92.63 327 GLU C CA 1
ATOM 1215 C C . GLU C 1 45 ? 27.323 -49.351 126.745 1.00 82.17 327 GLU C C 1
ATOM 1216 O O . GLU C 1 45 ? 27.880 -49.554 125.666 1.00 82.03 327 GLU C O 1
ATOM 1222 N N . GLU C 1 46 ? 26.030 -49.058 126.847 1.00 79.11 328 GLU C N 1
ATOM 1223 C CA . GLU C 1 46 ? 25.180 -48.953 125.666 1.00 85.16 328 GLU C CA 1
ATOM 1224 C C . GLU C 1 46 ? 25.549 -47.730 124.832 1.00 88.44 328 GLU C C 1
ATOM 1225 O O . GLU C 1 46 ? 25.508 -47.771 123.603 1.00 94.12 328 GLU C O 1
ATOM 1231 N N . LEU C 1 47 ? 25.907 -46.642 125.507 1.00 86.82 329 LEU C N 1
ATOM 1232 C CA . LEU C 1 47 ? 26.368 -45.437 124.827 1.00 77.77 329 LEU C CA 1
ATOM 1233 C C . LEU C 1 47 ? 27.702 -45.688 124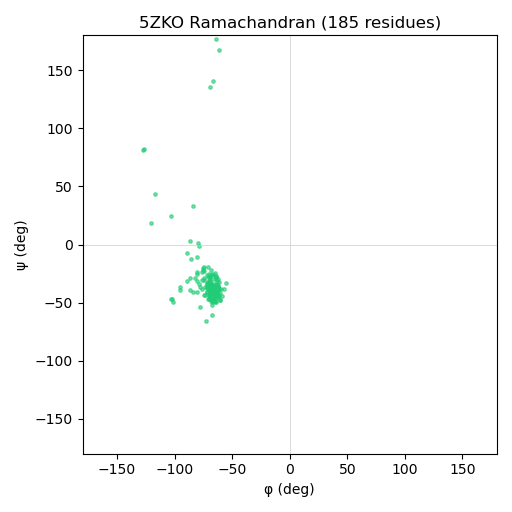.134 1.00 87.31 329 LEU C C 1
ATOM 1234 O O . LEU C 1 47 ? 27.948 -45.184 123.038 1.00 101.14 329 LEU C O 1
ATOM 1239 N N . LYS C 1 48 ? 28.557 -46.475 124.779 1.00 84.18 330 LYS C N 1
ATOM 1240 C CA . LYS C 1 48 ? 29.846 -46.840 124.203 1.00 80.49 330 LYS C CA 1
ATOM 1241 C C . LYS C 1 48 ? 29.656 -47.790 123.028 1.00 75.03 330 LYS C C 1
ATOM 1242 O O . LYS C 1 48 ? 30.493 -47.856 122.129 1.00 75.20 330 LYS C O 1
ATOM 1248 N N . ALA C 1 49 ? 28.546 -48.520 123.042 1.00 77.24 331 ALA C N 1
ATOM 1249 C CA . ALA C 1 49 ? 28.230 -49.454 121.969 1.00 81.15 331 ALA C CA 1
ATOM 1250 C C . ALA C 1 49 ? 27.845 -48.700 120.703 1.00 81.46 331 ALA C C 1
ATOM 1251 O O . ALA C 1 49 ? 28.239 -49.079 119.601 1.00 99.33 331 ALA C O 1
ATOM 1253 N N . LEU C 1 50 ? 27.079 -47.627 120.866 1.00 69.76 332 LEU C N 1
ATOM 1254 C CA . LEU C 1 50 ? 26.690 -46.796 119.733 1.00 76.17 332 LEU C CA 1
ATOM 1255 C C . LEU C 1 50 ? 27.856 -45.930 119.264 1.00 82.87 332 LEU C C 1
ATOM 1256 O O . LEU C 1 50 ? 27.866 -45.453 118.129 1.00 85.46 332 LEU C O 1
ATOM 1261 N N . LYS C 1 51 ? 28.835 -45.731 120.141 1.00 83.62 333 LYS C N 1
ATOM 1262 C CA . LYS C 1 51 ? 30.060 -45.030 119.771 1.00 91.42 333 LYS C CA 1
ATOM 1263 C C . LYS C 1 51 ? 30.898 -45.875 118.819 1.00 99.57 333 LYS C C 1
ATOM 1264 O O . LYS C 1 51 ? 31.381 -45.384 117.800 1.00 102.27 333 LYS C O 1
ATOM 1270 N N . ASP C 1 52 ? 31.068 -47.148 119.163 1.00 103.12 334 ASP C N 1
ATOM 1271 C CA . ASP C 1 52 ? 31.841 -48.074 118.343 1.00 112.31 334 ASP C CA 1
ATOM 1272 C C . ASP C 1 52 ? 31.112 -48.370 117.036 1.00 119.07 334 ASP C C 1
ATOM 1273 O O . ASP C 1 52 ? 31.727 -48.435 115.972 1.00 126.82 334 ASP C O 1
ATOM 1278 N N . LEU C 1 53 ? 29.798 -48.546 117.128 1.00 112.33 335 LEU C N 1
ATOM 1279 C CA . LEU C 1 53 ? 28.985 -48.904 115.972 1.00 104.27 335 LEU C CA 1
ATOM 1280 C C . LEU C 1 53 ? 28.966 -47.784 114.934 1.00 104.20 335 LEU C C 1
ATOM 1281 O O . LEU C 1 53 ? 29.062 -48.040 113.735 1.00 100.69 335 LEU C O 1
ATOM 1286 N N . TYR C 1 54 ? 28.839 -46.546 115.399 1.00 113.95 336 TYR C N 1
ATOM 1287 C CA . TYR C 1 54 ? 28.788 -45.400 114.499 1.00 123.28 336 TYR C CA 1
ATOM 1288 C C . TYR C 1 54 ? 30.113 -44.644 114.467 1.00 127.94 336 TYR C C 1
ATOM 1289 O O . TYR C 1 54 ? 30.146 -43.453 114.154 1.00 133.35 336 TYR C O 1
ATOM 1298 N N . CYS C 1 55 ? 31.196 -45.350 114.791 1.00 123.55 337 CYS C N 1
ATOM 1299 C CA . CYS C 1 55 ? 32.544 -44.783 114.796 1.00 111.06 337 CYS C CA 1
ATOM 1300 C C . CYS C 1 55 ? 32.642 -43.536 115.672 1.00 103.95 337 CYS C C 1
ATOM 1301 O O . CYS C 1 55 ? 33.373 -43.515 116.663 1.00 95.74 337 CYS C O 1
ATOM 1711 N N . ALA E 3 16 ? 34.597 -57.365 153.009 1.00 92.20 16 ALA G N 1
ATOM 1712 C CA . ALA E 3 16 ? 35.199 -56.584 151.934 1.00 106.26 16 ALA G CA 1
ATOM 1713 C C . ALA E 3 16 ? 34.135 -55.844 151.130 1.00 119.75 16 ALA G C 1
ATOM 1714 O O . ALA E 3 16 ? 34.095 -54.614 151.121 1.00 120.59 16 ALA G O 1
ATOM 1716 N N . SER E 3 17 ? 33.275 -56.601 150.454 1.00 128.56 17 SER G N 1
ATOM 1717 C CA . SER E 3 17 ? 32.191 -56.018 149.672 1.00 130.59 17 SER G CA 1
ATOM 1718 C C . SER E 3 17 ? 31.138 -55.400 150.586 1.00 127.49 17 SER G C 1
ATOM 1719 O O . SER E 3 17 ? 30.484 -54.421 150.226 1.00 120.53 17 SER G O 1
ATOM 1722 N N . ASN E 3 18 ? 30.981 -55.984 151.770 1.00 127.95 18 ASN G N 1
ATOM 1723 C CA . ASN E 3 18 ? 30.061 -55.461 152.773 1.00 120.46 18 ASN G CA 1
ATOM 1724 C C . ASN E 3 18 ? 30.764 -55.271 154.115 1.00 109.65 18 ASN G C 1
ATOM 1725 O O . ASN E 3 18 ? 30.661 -56.121 155.000 1.00 113.38 18 ASN G O 1
ATOM 1730 N N . PRO E 3 19 ? 31.487 -54.151 154.265 1.00 90.16 19 PRO G N 1
ATOM 1731 C CA . PRO E 3 19 ? 32.272 -53.847 155.467 1.00 77.76 19 PRO G CA 1
ATOM 1732 C C . PRO E 3 19 ? 31.422 -53.734 156.730 1.00 80.28 19 PRO G C 1
ATOM 1733 O O . PRO E 3 19 ? 30.197 -53.656 156.647 1.00 99.71 19 PRO G O 1
ATOM 1737 N N . ARG E 3 20 ? 32.077 -53.726 157.886 1.00 70.46 20 ARG G N 1
ATOM 1738 C CA . ARG E 3 20 ? 31.384 -53.585 159.160 1.00 69.80 20 ARG G CA 1
ATOM 1739 C C . ARG E 3 20 ? 31.501 -52.163 159.695 1.00 73.89 20 ARG G C 1
ATOM 1740 O O . ARG E 3 20 ? 30.506 -51.551 160.083 1.00 77.22 20 ARG G O 1
ATOM 1748 N N . LYS E 3 21 ? 32.725 -51.645 159.716 1.00 77.51 21 LYS G N 1
ATOM 1749 C CA . LYS E 3 21 ? 32.977 -50.292 160.197 1.00 82.78 21 LYS G CA 1
ATOM 1750 C C . LYS E 3 21 ? 32.340 -49.256 159.277 1.00 85.94 21 LYS G C 1
ATOM 1751 O O . LYS E 3 21 ? 32.355 -49.408 158.055 1.00 99.83 21 LYS G O 1
ATOM 1757 N N . PHE E 3 22 ? 31.777 -48.209 159.871 1.00 79.90 22 PHE G N 1
ATOM 1758 C CA . PHE E 3 22 ? 31.172 -47.128 159.100 1.00 74.34 22 PHE G CA 1
ATOM 1759 C C . PHE E 3 22 ? 32.220 -46.404 158.266 1.00 83.48 22 PHE G C 1
ATOM 1760 O O . PHE E 3 22 ? 31.939 -45.957 157.155 1.00 102.61 22 PHE G O 1
ATOM 1768 N N . SER E 3 23 ? 33.429 -46.297 158.807 1.00 76.74 23 SER G N 1
ATOM 1769 C CA . SER E 3 23 ? 34.531 -45.653 158.104 1.00 78.11 23 SER G CA 1
ATOM 1770 C C . SER E 3 23 ? 34.882 -46.413 156.830 1.00 82.71 23 SER G C 1
ATOM 1771 O O . SER E 3 23 ? 35.212 -45.813 155.807 1.00 94.48 23 SER G O 1
ATOM 1774 N N . GLU E 3 24 ? 34.806 -47.738 156.901 1.00 78.17 24 GLU G N 1
ATOM 1775 C CA . GLU E 3 24 ? 35.087 -48.583 155.748 1.00 78.63 24 GLU G CA 1
ATOM 1776 C C . GLU E 3 24 ? 33.970 -48.483 154.715 1.00 80.28 24 GLU G C 1
ATOM 1777 O O . GLU E 3 24 ? 34.218 -48.553 153.511 1.00 92.37 24 GLU G O 1
ATOM 1783 N N . LYS E 3 25 ? 32.740 -48.318 155.192 1.00 68.49 25 LYS G N 1
ATOM 1784 C CA . LYS E 3 25 ? 31.591 -48.167 154.306 1.00 65.84 25 LYS G CA 1
ATOM 1785 C C . LYS E 3 25 ? 31.665 -46.854 153.535 1.00 77.82 25 LYS G C 1
ATOM 1786 O O . LYS E 3 25 ? 31.418 -46.819 152.329 1.00 89.22 25 LYS G O 1
ATOM 1792 N N . ILE E 3 26 ? 32.007 -45.778 154.237 1.00 72.65 26 ILE G N 1
ATOM 1793 C CA . ILE E 3 26 ? 32.147 -44.465 153.616 1.00 67.84 26 ILE G CA 1
ATOM 1794 C C . ILE E 3 26 ? 33.260 -44.474 152.572 1.00 67.09 26 ILE G C 1
ATOM 1795 O O . ILE E 3 26 ? 33.106 -43.924 151.480 1.00 69.89 26 ILE G O 1
ATOM 1800 N N . ALA E 3 27 ? 34.375 -45.113 152.912 1.00 70.52 27 ALA G N 1
ATOM 1801 C CA . ALA E 3 27 ? 35.515 -45.210 152.008 1.00 78.73 27 ALA G CA 1
ATOM 1802 C C . ALA E 3 27 ? 35.147 -45.959 150.731 1.00 82.83 27 ALA G C 1
ATOM 1803 O O . ALA E 3 27 ? 35.587 -45.597 149.640 1.00 82.14 27 ALA G O 1
ATOM 1805 N N . LEU E 3 28 ? 34.335 -47.002 150.876 1.00 82.81 28 LEU G N 1
ATOM 1806 C CA . LEU E 3 28 ? 33.901 -47.799 149.735 1.00 76.76 28 LEU G CA 1
ATOM 1807 C C . LEU E 3 28 ? 32.956 -47.008 148.836 1.00 71.53 28 LEU G C 1
ATOM 1808 O O . LEU E 3 28 ? 33.063 -47.063 147.611 1.00 84.70 28 LEU G O 1
ATOM 1813 N N . GLN E 3 29 ? 32.034 -46.273 149.448 1.00 66.26 29 GLN G N 1
ATOM 1814 C CA . GLN E 3 29 ? 31.070 -45.479 148.695 1.00 71.91 29 GLN G CA 1
ATOM 1815 C C . GLN E 3 29 ? 31.751 -44.351 147.930 1.00 82.34 29 GLN G C 1
ATOM 1816 O O . GLN E 3 29 ? 31.359 -44.029 146.809 1.00 100.08 29 GLN G O 1
ATOM 1822 N N . LYS E 3 30 ? 32.771 -43.752 148.535 1.00 77.40 30 LYS G N 1
ATOM 1823 C CA . LYS E 3 30 ? 33.499 -42.668 147.885 1.00 77.32 30 LYS G CA 1
ATOM 1824 C C . LYS E 3 30 ? 34.406 -43.200 146.782 1.00 77.73 30 LYS G C 1
ATOM 1825 O O . LYS E 3 30 ? 34.656 -42.515 145.791 1.00 85.43 30 LYS G O 1
ATOM 1831 N N . GLN E 3 31 ? 34.896 -44.424 146.957 1.00 72.50 31 GLN G N 1
ATOM 1832 C CA . GLN E 3 31 ? 35.716 -45.065 145.937 1.00 70.09 31 GLN G CA 1
ATOM 1833 C C . GLN E 3 31 ? 34.884 -45.361 144.696 1.00 82.39 31 GLN G C 1
ATOM 1834 O O . GLN E 3 31 ? 35.283 -45.037 143.577 1.00 83.41 31 GLN G O 1
ATOM 1840 N N . ARG E 3 32 ? 33.725 -45.978 144.906 1.00 85.45 32 ARG G N 1
ATOM 1841 C CA . ARG E 3 32 ? 32.829 -46.325 143.810 1.00 79.44 32 ARG G CA 1
ATOM 1842 C C . ARG E 3 32 ? 32.316 -45.076 143.101 1.00 77.99 32 ARG G C 1
ATOM 1843 O O . ARG E 3 32 ? 32.195 -45.055 141.877 1.00 80.83 32 ARG G O 1
ATOM 1851 N N . GLN E 3 33 ? 32.016 -44.039 143.877 1.00 70.51 33 GLN G N 1
ATOM 1852 C CA . GLN E 3 33 ? 31.539 -42.778 143.319 1.00 73.07 33 GLN G CA 1
ATOM 1853 C C . GLN E 3 33 ? 32.596 -42.135 142.425 1.00 80.77 33 GLN G C 1
ATOM 1854 O O . GLN E 3 33 ? 32.282 -41.590 141.366 1.00 83.22 33 GLN G O 1
ATOM 1860 N N . ALA E 3 34 ? 33.850 -42.207 142.857 1.00 78.34 34 ALA G N 1
ATOM 1861 C CA . ALA E 3 34 ? 34.956 -41.620 142.109 1.00 75.01 34 ALA G CA 1
ATOM 1862 C C . ALA E 3 34 ? 35.184 -42.349 140.790 1.00 82.51 34 ALA G C 1
ATOM 1863 O O . ALA E 3 34 ? 35.491 -41.725 139.773 1.00 86.71 34 ALA G O 1
ATOM 1865 N N . GLU E 3 35 ? 35.033 -43.669 140.813 1.00 79.94 35 GLU G N 1
ATOM 1866 C CA . GLU E 3 35 ? 35.232 -44.479 139.617 1.00 76.00 35 GLU G CA 1
ATOM 1867 C C . GLU E 3 35 ? 34.169 -44.194 138.565 1.00 76.51 35 GLU G C 1
ATOM 1868 O O . GLU E 3 35 ? 34.483 -44.049 137.382 1.00 79.30 35 GLU G O 1
ATOM 1874 N N . GLU E 3 36 ? 32.918 -44.110 139.004 1.00 66.11 36 GLU G N 1
ATOM 1875 C CA . GLU E 3 36 ? 31.806 -43.855 138.101 1.00 78.09 36 GLU G CA 1
ATOM 1876 C C . GLU E 3 36 ? 31.932 -42.470 137.485 1.00 80.40 36 GLU G C 1
ATOM 1877 O O . GLU E 3 36 ? 31.832 -42.311 136.267 1.00 84.82 36 GLU G O 1
ATOM 1883 N N . THR E 3 37 ? 32.151 -41.474 138.340 1.00 76.40 37 THR G N 1
ATOM 1884 C CA . THR E 3 37 ? 32.309 -40.094 137.895 1.00 79.18 37 THR G CA 1
ATOM 1885 C C . THR E 3 37 ? 33.446 -39.975 136.885 1.00 85.97 37 THR G C 1
ATOM 1886 O O . THR E 3 37 ? 33.346 -39.235 135.910 1.00 90.19 37 THR G O 1
ATOM 1890 N N . ALA E 3 38 ? 34.520 -40.724 137.114 1.00 87.65 38 ALA G N 1
ATOM 1891 C CA . ALA E 3 38 ? 35.649 -40.738 136.194 1.00 88.57 38 ALA G CA 1
ATOM 1892 C C . ALA E 3 38 ? 35.239 -41.349 134.860 1.00 102.48 38 ALA G C 1
ATOM 1893 O O . ALA E 3 38 ? 35.640 -40.874 133.798 1.00 112.34 38 ALA G O 1
ATOM 1895 N N . ALA E 3 39 ? 34.429 -42.402 134.926 1.00 102.48 39 ALA G N 1
ATOM 1896 C CA . ALA E 3 39 ? 33.951 -43.079 133.727 1.00 102.18 39 ALA G CA 1
ATOM 1897 C C . ALA E 3 39 ? 32.823 -42.293 133.066 1.00 97.60 39 ALA G C 1
ATOM 1898 O O . ALA E 3 39 ? 32.720 -42.251 131.840 1.00 102.33 39 ALA G O 1
ATOM 1900 N N . PHE E 3 40 ? 31.980 -41.674 133.886 1.00 91.54 40 PHE G N 1
ATOM 1901 C CA . PHE E 3 40 ? 30.868 -40.874 133.385 1.00 89.45 40 PHE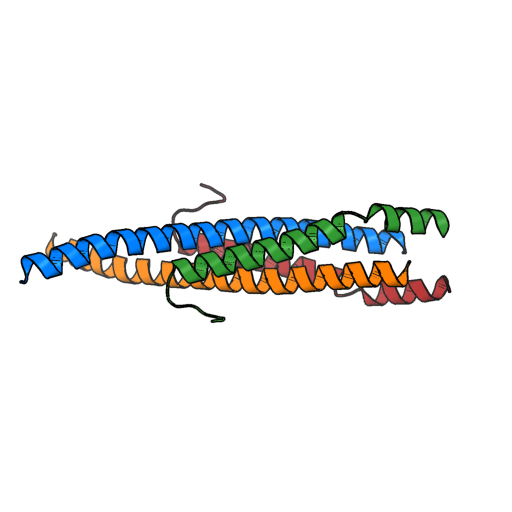 G CA 1
ATOM 1902 C C . PHE E 3 40 ? 31.363 -39.624 132.665 1.00 95.07 40 PHE G C 1
ATOM 1903 O O . PHE E 3 40 ? 30.817 -39.235 131.633 1.00 104.54 40 PHE G O 1
ATOM 1911 N N . GLU E 3 41 ? 32.402 -38.999 133.211 1.00 89.54 41 GLU G N 1
ATOM 1912 C CA . GLU E 3 41 ? 32.951 -37.783 132.622 1.00 87.94 41 GLU G CA 1
ATOM 1913 C C . GLU E 3 41 ? 33.841 -38.081 131.421 1.00 95.98 41 GLU G C 1
ATOM 1914 O O . GLU E 3 41 ? 34.375 -37.165 130.800 1.00 104.56 41 GLU G O 1
ATOM 1920 N N . GLU E 3 42 ? 34.005 -39.360 131.100 1.00 96.28 42 GLU G N 1
ATOM 1921 C CA . GLU E 3 42 ? 34.739 -39.751 129.901 1.00 90.18 42 GLU G CA 1
ATOM 1922 C C . GLU E 3 42 ? 33.767 -39.977 128.749 1.00 83.78 42 GLU G C 1
ATOM 1923 O O . GLU E 3 42 ? 34.047 -39.623 127.603 1.00 88.35 42 GLU G O 1
ATOM 1929 N N . VAL E 3 43 ? 32.623 -40.575 129.063 1.00 82.04 43 VAL G N 1
ATOM 1930 C CA . VAL E 3 43 ? 31.567 -40.786 128.078 1.00 88.01 43 VAL G CA 1
ATOM 1931 C C . VAL E 3 43 ? 31.020 -39.450 127.594 1.00 85.92 43 VAL G C 1
ATOM 1932 O O . VAL E 3 43 ? 30.812 -39.245 126.397 1.00 99.34 43 VAL G O 1
ATOM 1936 N N . MET E 3 44 ? 30.805 -38.538 128.535 1.00 87.62 44 MET G N 1
ATOM 1937 C CA . MET E 3 44 ? 30.293 -37.212 128.217 1.00 88.33 44 MET G CA 1
ATOM 1938 C C . MET E 3 44 ? 31.363 -36.335 127.576 1.00 95.07 44 MET G C 1
ATOM 1939 O O . MET E 3 44 ? 31.050 -35.380 126.866 1.00 101.92 44 MET G O 1
ATOM 1944 N N . MET E 3 45 ? 32.625 -36.674 127.825 1.00 95.46 45 MET G N 1
ATOM 1945 C CA . MET E 3 45 ? 33.752 -35.871 127.357 1.00 100.97 45 MET G CA 1
ATOM 1946 C C . MET E 3 45 ? 33.800 -35.737 125.837 1.00 105.96 45 MET G C 1
ATOM 1947 O O . MET E 3 45 ? 33.965 -34.636 125.310 1.00 117.23 45 MET G O 1
ATOM 1952 N N . ASP E 3 46 ? 33.657 -36.859 125.138 1.00 98.35 46 ASP G N 1
ATOM 1953 C CA . ASP E 3 46 ? 33.801 -36.873 123.686 1.00 100.79 46 ASP G CA 1
ATOM 1954 C C . ASP E 3 46 ? 32.521 -37.283 122.958 1.00 98.92 46 ASP G C 1
ATOM 1955 O O . ASP E 3 46 ? 32.561 -38.066 122.008 1.00 101.60 46 ASP G O 1
ATOM 1960 N N . ILE E 3 47 ? 31.388 -36.750 123.404 1.00 93.97 47 ILE G N 1
ATOM 1961 C CA . ILE E 3 47 ? 30.123 -36.968 122.713 1.00 98.56 47 ILE G CA 1
ATOM 1962 C C . ILE E 3 47 ? 30.136 -36.241 121.376 1.00 108.58 47 ILE G C 1
ATOM 1963 O O . ILE E 3 47 ? 29.657 -36.767 120.371 1.00 110.90 47 ILE G O 1
ATOM 1968 N N . GLY E 3 48 ? 30.689 -35.030 121.378 1.00 107.74 48 GLY G N 1
ATOM 1969 C CA . GLY E 3 48 ? 30.761 -34.207 120.183 1.00 107.77 48 GLY G CA 1
ATOM 1970 C C . GLY E 3 48 ? 31.445 -34.906 119.024 1.00 121.01 48 GLY G C 1
ATOM 1971 O O . GLY E 3 48 ? 31.095 -34.691 117.863 1.00 132.13 48 GLY G O 1
ATOM 1972 N N . SER E 3 49 ? 32.424 -35.746 119.343 1.00 119.93 49 SER G N 1
ATOM 1973 C CA . SER E 3 49 ? 33.124 -36.531 118.336 1.00 116.15 49 SER G CA 1
ATOM 1974 C C . SER E 3 49 ? 32.159 -37.480 117.634 1.00 114.05 49 SER G C 1
ATOM 1975 O O . SER E 3 49 ? 32.277 -37.723 116.435 1.00 118.71 49 SER G O 1
ATOM 1978 N N . THR E 3 50 ? 31.202 -38.006 118.392 1.00 114.95 50 THR G N 1
ATOM 1979 C CA . THR E 3 50 ? 30.180 -38.887 117.841 1.00 123.97 50 THR G CA 1
ATOM 1980 C C . THR E 3 50 ? 29.101 -38.069 117.135 1.00 125.04 50 THR G C 1
ATOM 1981 O O . THR E 3 50 ? 28.531 -38.503 116.133 1.00 137.97 50 THR G O 1
ATOM 1985 N N . ARG E 3 51 ? 28.833 -36.877 117.661 1.00 113.39 51 ARG G N 1
ATOM 1986 C CA . ARG E 3 51 ? 27.843 -35.978 117.075 1.00 113.48 51 ARG G CA 1
ATOM 1987 C C . ARG E 3 51 ? 28.301 -35.460 115.713 1.00 122.56 51 ARG G C 1
ATOM 1988 O O . ARG E 3 51 ? 27.481 -35.100 114.868 1.00 123.63 51 ARG G O 1
ATOM 1996 N N . LEU E 3 52 ? 29.614 -35.426 115.506 1.00 118.71 52 LEU G N 1
ATOM 1997 C CA . LEU E 3 52 ? 30.179 -34.989 114.233 1.00 105.94 52 LEU G CA 1
ATOM 1998 C C . LEU E 3 52 ? 30.135 -36.103 113.192 1.00 105.17 52 LEU G C 1
ATOM 1999 O O . LEU E 3 52 ? 30.122 -35.838 111.990 1.00 119.96 52 LEU G O 1
ATOM 2004 N N . GLN E 3 53 ? 30.118 -37.347 113.660 1.00 98.68 53 GLN G N 1
ATOM 2005 C CA . GLN E 3 53 ? 30.071 -38.501 112.769 1.00 99.95 53 GLN G CA 1
ATOM 2006 C C . GLN E 3 53 ? 28.779 -38.525 111.960 1.00 118.51 53 GLN G C 1
ATOM 2007 O O . GLN E 3 53 ? 28.770 -38.946 110.803 1.00 123.31 53 GLN G O 1
ATOM 2013 N N . ALA E 3 54 ? 27.691 -38.070 112.574 1.00 112.40 54 ALA G N 1
ATOM 2014 C CA . ALA E 3 54 ? 26.395 -38.021 111.906 1.00 116.13 54 ALA G CA 1
ATOM 2015 C C . ALA E 3 54 ? 26.415 -37.032 110.748 1.00 127.19 54 ALA G C 1
ATOM 2016 O O . ALA E 3 54 ? 25.911 -37.322 109.663 1.00 133.76 54 ALA G O 1
ATOM 2018 N N . GLN E 3 55 ? 27.002 -35.863 110.987 1.00 127.63 55 GLN G N 1
ATOM 2019 C CA . GLN E 3 55 ? 27.135 -34.842 109.955 1.00 124.80 55 GLN G CA 1
ATOM 2020 C C . GLN E 3 55 ? 28.029 -35.349 108.826 1.00 127.26 55 GLN G C 1
ATOM 2021 O O . GLN E 3 55 ? 27.897 -34.929 107.676 1.00 136.23 55 GLN G O 1
ATOM 2027 N N . LYS E 3 56 ? 28.931 -36.264 109.165 1.00 123.22 56 LYS G N 1
ATOM 2028 C CA . LYS E 3 56 ? 29.806 -36.887 108.182 1.00 125.51 56 LYS G CA 1
ATOM 2029 C C . LYS E 3 56 ? 29.046 -37.930 107.363 1.00 134.33 56 LYS G C 1
ATOM 2030 O O . LYS E 3 56 ? 29.350 -38.156 106.192 1.00 143.40 56 LYS G O 1
ATOM 2036 N N . LEU E 3 57 ? 28.051 -38.555 107.986 1.00 130.08 57 LEU G N 1
ATOM 2037 C CA . LEU E 3 57 ? 27.264 -39.593 107.326 1.00 127.25 57 LEU G CA 1
ATOM 2038 C C . LEU E 3 57 ? 26.137 -39.011 106.476 1.00 136.36 57 LEU G C 1
ATOM 2039 O O . LEU E 3 57 ? 25.876 -39.488 105.371 1.00 143.85 57 LEU G O 1
ATOM 2044 N N . ARG E 3 58 ? 25.470 -37.986 106.997 1.00 132.14 58 ARG G N 1
ATOM 2045 C CA . ARG E 3 58 ? 24.364 -37.352 106.287 1.00 128.28 58 ARG G CA 1
ATOM 2046 C C . ARG E 3 58 ? 24.835 -36.689 104.996 1.00 115.90 58 ARG G C 1
ATOM 2047 O O . ARG E 3 58 ? 24.223 -36.859 103.941 1.00 121.94 58 ARG G O 1
ATOM 2055 N N . SER F 3 15 ? 11.573 -28.278 152.964 1.00 122.61 15 SER H N 1
ATOM 2056 C CA . SER F 3 15 ? 11.276 -29.554 153.604 1.00 117.03 15 SER H CA 1
ATOM 2057 C C . SER F 3 15 ? 10.245 -30.350 152.808 1.00 120.79 15 SER H C 1
ATOM 2058 O O . SER F 3 15 ? 9.715 -31.352 153.288 1.00 121.29 15 SER H O 1
ATOM 2061 N N . ALA F 3 16 ? 9.964 -29.895 151.590 1.00 121.64 16 ALA H N 1
ATOM 2062 C CA . ALA F 3 16 ? 9.020 -30.580 150.713 1.00 115.27 16 ALA H CA 1
ATOM 2063 C C . ALA F 3 16 ? 9.668 -31.803 150.074 1.00 117.17 16 ALA H C 1
ATOM 2064 O O . ALA F 3 16 ? 9.145 -32.914 150.164 1.00 108.90 16 ALA H O 1
ATOM 2066 N N . SER F 3 17 ? 10.809 -31.590 149.426 1.00 128.18 17 SER H N 1
ATOM 2067 C CA . SER F 3 17 ? 11.569 -32.681 148.828 1.00 130.18 17 SER H CA 1
ATOM 2068 C C . SER F 3 17 ? 12.392 -33.398 149.892 1.00 137.08 17 SER H C 1
ATOM 2069 O O . SER F 3 17 ? 12.950 -34.468 149.647 1.00 144.08 17 SER H O 1
ATOM 2072 N N . ASN F 3 18 ? 12.463 -32.796 151.075 1.00 135.11 18 ASN H N 1
ATOM 2073 C CA . ASN F 3 18 ? 13.162 -33.392 152.208 1.00 129.80 18 ASN H CA 1
ATOM 2074 C C . ASN F 3 18 ? 12.257 -33.466 153.435 1.00 117.89 18 ASN H C 1
ATOM 2075 O O . ASN F 3 18 ? 12.317 -32.599 154.309 1.00 117.67 18 ASN H O 1
ATOM 2080 N N . PRO F 3 19 ? 11.406 -34.502 153.497 1.00 106.78 19 PRO H N 1
ATOM 2081 C CA . PRO F 3 19 ? 10.448 -34.686 154.594 1.00 99.87 19 PRO H CA 1
ATOM 2082 C C . PRO F 3 19 ? 11.124 -34.914 155.944 1.00 101.80 19 PRO H C 1
ATOM 2083 O O . PRO F 3 19 ? 12.350 -34.987 156.021 1.00 112.98 19 PRO H O 1
ATOM 2087 N N . ARG F 3 20 ? 10.321 -35.025 156.996 1.00 93.33 20 ARG H N 1
ATOM 2088 C CA . ARG F 3 20 ? 10.846 -35.280 158.332 1.00 91.17 20 ARG H CA 1
ATOM 2089 C C . ARG F 3 20 ? 10.632 -36.735 158.735 1.00 88.05 20 ARG H C 1
ATOM 2090 O O . ARG F 3 20 ? 11.547 -37.393 159.230 1.00 87.91 20 ARG H O 1
ATOM 2098 N N . LYS F 3 21 ? 9.419 -37.233 158.517 1.00 87.59 21 LYS H N 1
ATOM 2099 C CA . LYS F 3 21 ? 9.088 -38.613 158.852 1.00 86.92 21 LYS H CA 1
ATOM 2100 C C . LYS F 3 21 ? 9.804 -39.585 157.922 1.00 115.23 21 LYS H C 1
ATOM 2101 O O . LYS F 3 21 ? 9.852 -39.377 156.710 1.00 118.35 21 LYS H O 1
ATOM 2107 N N . PHE F 3 22 ? 10.362 -40.645 158.499 1.00 58.76 22 PHE H N 1
ATOM 2108 C CA . PHE F 3 22 ? 11.085 -41.649 157.726 1.00 65.11 22 PHE H CA 1
ATOM 2109 C C . PHE F 3 22 ? 10.166 -42.363 156.742 1.00 71.41 22 PHE H C 1
ATOM 2110 O O . PHE F 3 22 ? 10.595 -42.759 155.658 1.00 83.08 22 PHE H O 1
ATOM 2118 N N . SER F 3 23 ? 8.903 -42.522 157.125 1.00 66.70 23 SER H N 1
ATOM 2119 C CA . SER F 3 23 ? 7.915 -43.154 156.259 1.00 72.59 23 SER H CA 1
ATOM 2120 C C . SER F 3 23 ? 7.725 -42.342 154.982 1.00 82.04 23 SER H C 1
ATOM 2121 O O . SER F 3 23 ? 7.575 -42.900 153.895 1.00 82.40 23 SER H O 1
ATOM 2124 N N . GLU F 3 24 ? 7.741 -41.021 155.126 1.00 86.64 24 GLU H N 1
ATOM 2125 C CA . GLU F 3 24 ? 7.620 -40.124 153.985 1.00 89.98 24 GLU H CA 1
ATOM 2126 C C . GLU F 3 24 ? 8.880 -40.164 153.127 1.00 84.73 24 GLU H C 1
ATOM 2127 O O . GLU F 3 24 ? 8.811 -40.044 151.904 1.00 94.28 24 GLU H O 1
ATOM 2133 N N . LYS F 3 25 ? 10.028 -40.337 153.775 1.00 73.90 25 LYS H N 1
ATOM 2134 C CA . LYS F 3 25 ? 11.300 -40.431 153.067 1.00 68.99 25 LYS H CA 1
ATOM 2135 C C . LYS F 3 25 ? 11.378 -41.710 152.242 1.00 70.62 25 LYS H C 1
ATOM 2136 O O . LYS F 3 25 ? 11.769 -41.681 151.075 1.00 71.11 25 LYS H O 1
ATOM 2142 N N . ILE F 3 26 ? 11.006 -42.828 152.857 1.00 68.20 26 ILE H N 1
ATOM 2143 C CA . ILE F 3 26 ? 11.007 -44.120 152.179 1.00 64.87 26 ILE H CA 1
ATOM 2144 C C . ILE F 3 26 ? 10.075 -44.107 150.972 1.00 65.82 26 ILE H C 1
ATOM 2145 O O . ILE F 3 26 ? 10.456 -44.525 149.878 1.00 74.64 26 ILE H O 1
ATOM 2150 N N . ALA F 3 27 ? 8.858 -43.613 151.178 1.00 67.16 27 ALA H N 1
ATOM 2151 C CA . ALA F 3 27 ? 7.866 -43.539 150.112 1.00 68.68 27 ALA H CA 1
ATOM 2152 C C . ALA F 3 27 ? 8.343 -42.650 148.970 1.00 65.83 27 ALA H C 1
ATOM 2153 O O . ALA F 3 27 ? 8.014 -42.890 147.808 1.00 73.06 27 ALA H O 1
ATOM 2155 N N . LEU F 3 28 ? 9.122 -41.626 149.305 1.00 55.77 28 LEU H N 1
ATOM 2156 C CA . LEU F 3 28 ? 9.657 -40.715 148.301 1.00 60.61 28 LEU H CA 1
ATOM 2157 C C . LEU F 3 28 ? 10.720 -41.403 147.449 1.00 77.30 28 LEU H C 1
ATOM 2158 O O . LEU F 3 28 ? 10.736 -41.259 146.227 1.00 85.18 28 LEU H O 1
ATOM 2163 N N . GLN F 3 29 ? 11.604 -42.151 148.102 1.00 76.28 29 GLN H N 1
ATOM 2164 C CA . GLN F 3 29 ? 12.655 -42.876 147.397 1.00 58.02 29 GLN H CA 1
ATOM 2165 C C . GLN F 3 29 ? 12.061 -43.988 146.540 1.00 60.40 29 GLN H C 1
ATOM 2166 O O . GLN F 3 29 ? 12.566 -44.284 145.458 1.00 73.50 29 GLN H O 1
ATOM 2172 N N . LYS F 3 30 ? 10.987 -44.599 147.031 1.00 67.12 30 LYS H N 1
ATOM 2173 C CA . LYS F 3 30 ? 10.276 -45.627 146.279 1.00 76.48 30 LYS H CA 1
ATOM 2174 C C . LYS F 3 30 ? 9.644 -45.030 145.028 1.00 83.37 30 LYS H C 1
ATOM 2175 O O . LYS F 3 30 ? 9.659 -45.641 143.959 1.00 86.95 30 LYS H O 1
ATOM 2181 N N . GLN F 3 31 ? 9.089 -43.831 145.174 1.00 82.96 31 GLN H N 1
ATOM 2182 C CA . GLN F 3 31 ? 8.445 -43.138 144.065 1.00 86.89 31 GLN H CA 1
ATOM 2183 C C . GLN F 3 31 ? 9.451 -42.780 142.976 1.00 93.26 31 GLN H C 1
ATOM 2184 O O . GLN F 3 31 ? 9.215 -43.034 141.795 1.00 102.72 31 GLN H O 1
ATOM 2190 N N . ARG F 3 32 ? 10.572 -42.191 143.382 1.00 85.35 32 ARG H N 1
ATOM 2191 C CA . ARG F 3 32 ? 11.611 -41.787 142.441 1.00 76.46 32 ARG H CA 1
ATOM 2192 C C . ARG F 3 32 ? 12.220 -42.994 141.733 1.00 76.70 32 ARG H C 1
ATOM 2193 O O . ARG F 3 32 ? 12.491 -42.947 140.534 1.00 78.94 32 ARG H O 1
ATOM 2201 N N . GLN F 3 33 ? 12.428 -44.071 142.484 1.00 75.96 33 GLN H N 1
ATOM 2202 C CA . GLN F 3 33 ? 12.984 -45.301 141.929 1.00 70.24 33 GLN H CA 1
ATOM 2203 C C . GLN F 3 33 ? 12.067 -45.884 140.858 1.00 75.86 33 GLN H C 1
ATOM 2204 O O . GLN F 3 33 ? 12.534 -46.411 139.848 1.00 84.02 33 GLN H O 1
ATOM 2210 N N . ALA F 3 34 ? 10.762 -45.783 141.084 1.00 73.40 34 ALA H N 1
ATOM 2211 C CA . ALA F 3 34 ? 9.779 -46.265 140.120 1.00 69.52 34 ALA H CA 1
ATOM 2212 C C . ALA F 3 34 ? 9.823 -45.436 138.842 1.00 73.22 34 ALA H C 1
ATOM 2213 O O . ALA F 3 34 ? 9.704 -45.970 137.740 1.00 77.21 34 ALA H O 1
ATOM 2215 N N . GLU F 3 35 ? 9.996 -44.127 138.998 1.00 74.88 35 GLU H N 1
ATOM 2216 C CA . GLU F 3 35 ? 10.066 -43.220 137.859 1.00 79.15 35 GLU H CA 1
ATOM 2217 C C . GLU F 3 35 ? 11.336 -43.446 137.047 1.00 72.86 35 GLU H C 1
ATOM 2218 O O . GLU F 3 35 ? 11.290 -43.557 135.822 1.00 74.51 35 GLU H O 1
ATOM 2224 N N . GLU F 3 36 ? 12.469 -43.511 137.741 1.00 68.20 36 GLU H N 1
ATOM 2225 C CA . GLU F 3 36 ? 13.764 -43.690 137.094 1.00 72.82 36 GLU H CA 1
ATOM 2226 C C . GLU F 3 36 ? 13.842 -45.018 136.352 1.00 86.47 36 GLU H C 1
ATOM 2227 O O . GLU F 3 36 ? 14.422 -45.101 135.270 1.00 94.98 36 GLU H O 1
ATOM 2233 N N . THR F 3 37 ? 13.254 -46.054 136.940 1.00 85.55 37 THR H N 1
A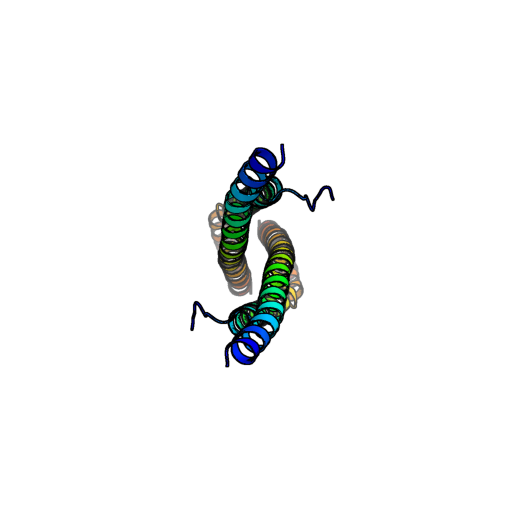TOM 2234 C CA . THR F 3 37 ? 13.252 -47.375 136.326 1.00 85.50 37 THR H CA 1
ATOM 2235 C C . THR F 3 37 ? 12.325 -47.402 135.114 1.00 99.08 37 THR H C 1
ATOM 2236 O O . THR F 3 37 ? 12.629 -48.037 134.104 1.00 109.82 37 THR H O 1
ATOM 2240 N N . ALA F 3 38 ? 11.201 -46.701 135.220 1.00 99.81 38 ALA H N 1
ATOM 2241 C CA . ALA F 3 38 ? 10.217 -46.651 134.143 1.00 97.48 38 ALA H CA 1
ATOM 2242 C C . ALA F 3 38 ? 10.805 -46.043 132.872 1.00 102.06 38 ALA H C 1
ATOM 2243 O O . ALA F 3 38 ? 10.592 -46.554 131.773 1.00 102.22 38 ALA H O 1
ATOM 2245 N N . ALA F 3 39 ? 11.546 -44.951 133.030 1.00 102.43 39 ALA H N 1
ATOM 2246 C CA . ALA F 3 39 ? 12.175 -44.285 131.896 1.00 96.68 39 ALA H CA 1
ATOM 2247 C C . ALA F 3 39 ? 13.334 -45.114 131.354 1.00 88.21 39 ALA H C 1
ATOM 2248 O O . ALA F 3 39 ? 13.576 -45.147 130.148 1.00 87.56 39 ALA H O 1
ATOM 2250 N N . PHE F 3 40 ? 14.044 -45.784 132.256 1.00 85.44 40 PHE H N 1
ATOM 2251 C CA . PHE F 3 40 ? 15.181 -46.620 131.884 1.00 80.06 40 PHE H CA 1
ATOM 2252 C C . PHE F 3 40 ? 14.733 -47.848 131.099 1.00 82.53 40 PHE H C 1
ATOM 2253 O O . PHE F 3 40 ? 15.436 -48.314 130.201 1.00 86.30 40 PHE H O 1
ATOM 2261 N N . GLU F 3 41 ? 13.558 -48.367 131.440 1.00 87.78 41 GLU H N 1
ATOM 2262 C CA . GLU F 3 41 ? 13.015 -49.540 130.763 1.00 92.73 41 GLU H CA 1
ATOM 2263 C C . GLU F 3 41 ? 12.374 -49.173 129.428 1.00 91.13 41 GLU H C 1
ATOM 2264 O O . GLU F 3 41 ? 11.840 -50.035 128.729 1.00 92.93 41 GLU H O 1
ATOM 2270 N N . GLU F 3 42 ? 12.429 -47.890 129.083 1.00 92.59 42 GLU H N 1
ATOM 2271 C CA . GLU F 3 42 ? 11.892 -47.412 127.814 1.00 96.09 42 GLU H CA 1
ATOM 2272 C C . GLU F 3 42 ? 13.008 -47.173 126.803 1.00 98.66 42 GLU H C 1
ATOM 2273 O O . GLU F 3 42 ? 12.912 -47.582 125.645 1.00 106.38 42 GLU H O 1
ATOM 2279 N N . VAL F 3 43 ? 14.064 -46.501 127.249 1.00 93.18 43 VAL H N 1
ATOM 2280 C CA . VAL F 3 43 ? 15.197 -46.188 126.388 1.00 89.41 43 VAL H CA 1
ATOM 2281 C C . VAL F 3 43 ? 15.945 -47.455 125.989 1.00 80.10 43 VAL H C 1
ATOM 2282 O O . VAL F 3 43 ? 16.430 -47.571 124.863 1.00 97.58 43 VAL H O 1
ATOM 2286 N N . MET F 3 44 ? 16.020 -48.408 126.912 1.00 86.45 44 MET H N 1
ATOM 2287 C CA . MET F 3 44 ? 16.730 -49.656 126.665 1.00 82.47 44 MET H CA 1
ATOM 2288 C C . MET F 3 44 ? 15.846 -50.692 125.977 1.00 96.52 44 MET H C 1
ATOM 2289 O O . MET F 3 44 ? 16.339 -51.710 125.494 1.00 105.31 44 MET H O 1
ATOM 2294 N N . MET F 3 45 ? 14.543 -50.434 125.938 1.00 99.55 45 MET H N 1
ATOM 2295 C CA . MET F 3 45 ? 13.599 -51.376 125.346 1.00 98.75 45 MET H CA 1
ATOM 2296 C C . MET F 3 45 ? 13.700 -51.392 123.825 1.00 99.78 45 MET H C 1
ATOM 2297 O O . MET F 3 45 ? 14.094 -52.394 123.230 1.00 100.85 45 MET H O 1
ATOM 2302 N N . ASP F 3 46 ? 13.348 -50.271 123.202 1.00 103.96 46 ASP H N 1
ATOM 2303 C CA . ASP F 3 46 ? 13.368 -50.161 121.748 1.00 110.90 46 ASP H CA 1
ATOM 2304 C C . ASP F 3 46 ? 14.752 -49.806 121.217 1.00 100.28 46 ASP H C 1
ATOM 2305 O O . ASP F 3 46 ? 14.877 -49.105 120.213 1.00 103.95 46 ASP H O 1
ATOM 2310 N N . ILE F 3 47 ? 15.789 -50.293 121.890 1.00 87.76 47 ILE H N 1
ATOM 2311 C CA . ILE F 3 47 ? 17.155 -50.064 121.442 1.00 88.10 47 ILE H CA 1
ATOM 2312 C C . ILE F 3 47 ? 17.467 -50.958 120.243 1.00 101.81 47 ILE H C 1
ATOM 2313 O O . ILE F 3 47 ? 18.362 -50.663 119.451 1.00 110.52 47 ILE H O 1
ATOM 2318 N N . GLY F 3 48 ? 16.708 -52.041 120.106 1.00 106.34 48 GLY H N 1
ATOM 2319 C CA . GLY F 3 48 ? 16.902 -52.976 119.015 1.00 107.60 48 GLY H CA 1
ATOM 2320 C C . GLY F 3 48 ? 16.479 -52.407 117.675 1.00 119.66 48 GLY H C 1
ATOM 2321 O O . GLY F 3 48 ? 17.059 -52.737 116.641 1.00 127.85 48 GLY H O 1
ATOM 2322 N N . SER F 3 49 ? 15.462 -51.550 117.693 1.00 128.62 49 SER H N 1
ATOM 2323 C CA . SER F 3 49 ? 14.981 -50.909 116.475 1.00 137.02 49 SER H CA 1
ATOM 2324 C C . SER F 3 49 ? 16.017 -49.928 115.936 1.00 135.80 49 SER H C 1
ATOM 2325 O O . SER F 3 49 ? 16.055 -49.645 114.740 1.00 143.53 49 SER H O 1
ATOM 2328 N N . THR F 3 50 ? 16.856 -49.416 116.831 1.00 129.47 50 THR H N 1
ATOM 2329 C CA . THR F 3 50 ? 17.913 -48.487 116.452 1.00 130.27 50 THR H CA 1
ATOM 2330 C C . THR F 3 50 ? 19.071 -49.229 115.794 1.00 123.83 50 THR H C 1
ATOM 2331 O O . THR F 3 50 ? 19.665 -48.745 114.830 1.00 132.44 50 THR H O 1
ATOM 2335 N N . ARG F 3 51 ? 19.382 -50.412 116.314 1.00 112.50 51 ARG H N 1
ATOM 2336 C CA . ARG F 3 51 ? 20.477 -51.217 115.786 1.00 113.74 51 ARG H CA 1
ATOM 2337 C C . ARG F 3 51 ? 20.126 -51.800 114.419 1.00 118.36 51 ARG H C 1
ATOM 2338 O O . ARG F 3 51 ? 21.009 -52.195 113.658 1.00 115.17 51 ARG H O 1
ATOM 2346 N N . LEU F 3 52 ? 18.833 -51.852 114.114 1.00 123.69 52 LEU H N 1
ATOM 2347 C CA . LEU F 3 52 ? 18.368 -52.316 112.810 1.00 121.86 52 LEU H CA 1
ATOM 2348 C C . LEU F 3 52 ? 18.485 -51.213 111.765 1.00 126.06 52 LEU H C 1
ATOM 2349 O O . LEU F 3 52 ? 18.702 -51.484 110.583 1.00 130.56 52 LEU H O 1
ATOM 2354 N N . GLN F 3 53 ? 18.337 -49.968 112.208 1.00 125.51 53 GLN H N 1
ATOM 2355 C CA . GLN F 3 53 ? 18.485 -48.815 111.327 1.00 127.36 53 GLN H CA 1
ATOM 2356 C C . GLN F 3 53 ? 19.935 -48.664 110.878 1.00 127.26 53 GLN H C 1
ATOM 2357 O O . GLN F 3 53 ? 20.220 -48.045 109.853 1.00 132.91 53 GLN H O 1
ATOM 2363 N N . ALA F 3 54 ? 20.845 -49.239 111.657 1.00 115.92 54 ALA H N 1
ATOM 2364 C CA . ALA F 3 54 ? 22.271 -49.173 111.366 1.00 109.56 54 ALA H CA 1
ATOM 2365 C C . ALA F 3 54 ? 22.633 -49.983 110.126 1.00 115.80 54 ALA H C 1
ATOM 2366 O O . ALA F 3 54 ? 23.607 -49.678 109.437 1.00 117.42 54 ALA H O 1
ATOM 2368 N N . GLN F 3 55 ? 21.846 -51.018 109.850 1.00 119.64 55 GLN H N 1
ATOM 2369 C CA . GLN F 3 55 ? 22.092 -51.885 108.703 1.00 113.69 55 GLN H CA 1
ATOM 2370 C C . GLN F 3 55 ? 21.900 -51.130 107.390 1.00 128.33 55 GLN H C 1
ATOM 2371 O O . GLN F 3 55 ? 22.537 -51.444 106.384 1.00 135.88 55 GLN H O 1
ATOM 2377 N N . LYS F 3 56 ? 21.023 -50.131 107.411 1.00 134.42 56 LYS H N 1
ATOM 2378 C CA . LYS F 3 56 ? 20.738 -49.331 106.224 1.00 142.38 56 LYS H CA 1
ATOM 2379 C C . LYS F 3 56 ? 21.973 -48.579 105.736 1.00 140.31 56 LYS H C 1
ATOM 2380 O O . LYS F 3 56 ? 22.171 -48.413 104.532 1.00 144.52 56 LYS H O 1
ATOM 2386 N N . LEU F 3 57 ? 22.797 -48.126 106.675 1.00 128.81 57 LEU H N 1
ATOM 2387 C CA . LEU F 3 57 ? 24.009 -47.388 106.338 1.00 121.43 57 LEU H CA 1
ATOM 2388 C C . LEU F 3 57 ? 25.020 -48.281 105.628 1.00 128.14 57 LEU H C 1
ATOM 2389 O O . LEU F 3 57 ? 25.401 -48.019 104.487 1.00 129.90 57 LEU H O 1
ATOM 2394 N N . ARG F 3 58 ? 25.449 -49.337 106.311 1.00 128.06 58 ARG H N 1
ATOM 2395 C CA . ARG F 3 58 ? 26.420 -50.268 105.750 1.00 129.14 58 ARG H CA 1
ATOM 2396 C C . ARG F 3 58 ? 25.801 -51.101 104.633 1.00 125.08 58 ARG H C 1
ATOM 2397 O O . ARG F 3 58 ? 26.308 -51.127 103.511 1.00 123.02 58 ARG H O 1
#

Sequence (193 aa):
KREVRLMKNREAARECRRKKKEYVKCLENRVAVLENQNKTLIEELKALKDLYCKREVRLMKNREAARECRRKKKEYVKCLENRVAVLENQNKTLIEELKALKDLYCASNPRKFSEKIALQKQRQAEETAAFEEVMMDIGSTRLQAQKLRSASNPRKFSEKIALQKQRQAEETAAFEEVMMDIGSTRLQAQKLR

Secondary structure (DSSP, 8-state):
-HHHHHHHHHHHHHHHHHHHHHHHHHHHHHHHHHHHHHHHHHHHHHHHHHHT-/-HHHHHHHHHHHHHHHHHHHHHHHHHHHHHHHHHHHHHHHHHHHHHHHHHHT-/--S-SSHHHHHHHHHHHHHHHHHHHHHHTTTHHHHHHHHHHH-/--SS-SSHHHHHHHHHHHHHHHHHHHHHHTTTHHHHHHHHHHH-

Foldseek 3Di:
DVVVVCVVVVVVVVVVVVVVVVVVVVVVVVVVVVVVVVVVVVVVVVVVVVVVD/DVVVVVVVVVVVVVVVVVVVVVVVVVVVVVVVVVVVVVVVVVVVVVVVVVVVD/DQDDDDPVVVVVVVVVVVVVVCVVVCVCVVCVVVVVVVVVVVD/DVLDDDDVVVVVVSVVVVVVVVVVVVCVCVPCVVVVVVVVVVVD

GO terms:
  GO:0005634 nucleus (C, IDA)
  GO:0001228 DNA-binding transcription activator activity, RNA polymerase II-specific (F, IDA)
  GO:0045944 positive regulation of transcription by RNA polymerase II (P, IDA)
  GO:0141156 cAMP/PKA signal transduction (P, IDA)
  GO:1990837 sequence-specific double-stranded DNA binding (F, IDA)
  GO:1990589 ATF4-CREB1 transcription factor complex (C, IDA)
  GO:0003700 DNA-binding transcription factor activity (F, IDA)
  GO:0042789 mRNA transcription by RNA polymerase II (P, IDA)
  GO:0014074 response to purine-containing compound (P, IDA)
  GO:1904322 cellular response to forskolin (P, IDA)
  GO:0006468 protein phosphorylation (P, IDA)
  GO:0000978 RNA polymerase II cis-regulatory region sequence-specific DNA binding (F, IDA)
  GO:0005515 protein binding (F, IPI)
  GO:0007165 signal transduction (P, TAS)
  GO:0005654 nucleoplasm (C, TAS)
  GO:0042802 identical protein binding (F, IPI)
  GO:0000791 euchromatin (C, IDA)
  GO:0000981 DNA-binding transcription factor activity, RNA polymerase II-specific (F, IDA)
  GO:0035497 cAMP response element binding (F, IDA)
  GO:0000122 negative regulation of transcription by RNA polymerase II (P, IDA)

Radius of gyration: 23.29 Å; Cα contacts (8 Å, |Δi|>4): 88; chains: 4; bounding box: 36×27×81 Å

CATH classification: 1.20.5.170

Solvent-accessible surface area: 14163 Å² total; per-residue (Å²): 199,159,140,81,137,78,90,142,99,135,88,64,32,121,80,65,149,144,67,71,151,74,7,19,147,9,0,63,74,2,5,50,44,1,50,99,14,3,146,47,0,21,119,30,0,109,32,6,34,105,33,26,90,217,163,148,90,150,86,81,146,97,139,89,66,32,115,80,68,154,149,58,68,127,79,9,18,123,13,0,61,76,0,7,51,40,0,48,96,11,6,124,55,0,19,90,24,5,102,31,1,35,121,70,9,116,128,93,126,22,222,123,48,48,81,46,15,61,35,18,103,101,95,37,61,103,25,39,68,40,27,93,120,6,59,150,65,24,40,60,6,105,124,49,4,136,162,92,207,132,100,82,96,21,222,126,47,53,86,38,18,60,38,18,112,102,67,36,63,103,22,36,62,40,31,99,99,3,43,133,88,22,35,62,5,99,127,69,14,138,166,102,262

Organism: Homo sapiens (NCBI:txid9606)

B-factor: mean 89.69, std 22.57, range [28.63, 175.51]